Protein AF-A0A833CFH0-F1 (afdb_monomer)

Structure (mmCIF, N/CA/C/O backbone):
data_AF-A0A833CFH0-F1
#
_entry.id   AF-A0A833CFH0-F1
#
loop_
_atom_site.group_PDB
_atom_site.id
_atom_site.type_symbol
_atom_site.label_atom_id
_atom_site.label_alt_id
_atom_site.label_comp_id
_atom_site.label_asym_id
_atom_site.label_entity_id
_atom_site.label_seq_id
_atom_site.pdbx_PDB_ins_code
_atom_site.Cartn_x
_atom_site.Cartn_y
_atom_site.Cartn_z
_atom_site.occupancy
_atom_site.B_iso_or_equiv
_atom_site.auth_seq_id
_atom_site.auth_comp_id
_atom_site.auth_asym_id
_atom_site.auth_atom_id
_atom_site.pdbx_PDB_model_num
ATOM 1 N N . MET A 1 1 ? -45.704 -34.543 1.379 1.00 46.53 1 MET A N 1
ATOM 2 C CA . MET A 1 1 ? -44.243 -34.299 1.337 1.00 46.53 1 MET A CA 1
ATOM 3 C C . MET A 1 1 ? -43.981 -33.122 0.413 1.00 46.53 1 MET A C 1
ATOM 5 O O . MET A 1 1 ? -44.506 -33.169 -0.685 1.00 46.53 1 MET A O 1
ATOM 9 N N . GLN A 1 2 ? -43.238 -32.109 0.882 1.00 41.97 2 GLN A N 1
ATOM 10 C CA . GLN A 1 2 ? -42.545 -31.016 0.155 1.00 41.97 2 GLN A CA 1
ATOM 11 C C . GLN A 1 2 ? -42.680 -29.682 0.918 1.00 41.97 2 GLN A C 1
ATOM 13 O O . GLN A 1 2 ? -43.534 -28.849 0.634 1.00 41.97 2 GLN A O 1
ATOM 18 N N . ARG A 1 3 ? -41.820 -29.490 1.925 1.00 43.09 3 ARG A N 1
ATOM 19 C CA . ARG A 1 3 ? -41.552 -28.201 2.593 1.00 43.09 3 ARG A CA 1
ATOM 20 C C . ARG A 1 3 ? -40.091 -28.176 3.059 1.00 43.09 3 ARG A C 1
ATOM 22 O O . ARG A 1 3 ? -39.825 -28.217 4.250 1.00 43.09 3 ARG A O 1
ATOM 29 N N . THR A 1 4 ? -39.132 -28.166 2.134 1.00 45.81 4 THR A N 1
ATOM 30 C CA . THR A 1 4 ? -37.699 -28.052 2.496 1.00 45.81 4 THR A CA 1
ATOM 31 C C . THR A 1 4 ? -36.873 -27.138 1.584 1.00 45.81 4 THR A C 1
ATOM 33 O O . THR A 1 4 ? -35.695 -26.947 1.848 1.00 45.81 4 THR A O 1
ATOM 36 N N . GLY A 1 5 ? -37.464 -26.499 0.564 1.00 46.34 5 GLY A N 1
ATOM 37 C CA . GLY A 1 5 ? -36.718 -25.616 -0.354 1.00 46.34 5 GLY A CA 1
ATOM 38 C C . GLY A 1 5 ? -36.637 -24.135 0.052 1.00 46.34 5 GLY A C 1
ATOM 39 O O . GLY A 1 5 ? -35.674 -23.460 -0.283 1.00 46.34 5 GLY A O 1
ATOM 40 N N . TRP A 1 6 ? -37.616 -23.615 0.801 1.00 42.94 6 TRP A N 1
ATOM 41 C CA . TRP A 1 6 ? -37.781 -22.162 1.006 1.00 42.94 6 TRP A CA 1
ATOM 42 C C . TRP A 1 6 ? -37.091 -21.578 2.253 1.00 42.94 6 TRP A C 1
ATOM 44 O O . TRP A 1 6 ? -37.042 -20.357 2.399 1.00 42.94 6 TRP A O 1
ATOM 54 N N . MET A 1 7 ? -36.571 -22.418 3.156 1.00 40.78 7 MET A N 1
ATOM 55 C CA . MET A 1 7 ? -35.858 -21.951 4.360 1.00 40.78 7 MET A CA 1
ATOM 56 C C . MET A 1 7 ? -34.371 -21.669 4.099 1.00 40.78 7 MET A C 1
ATOM 58 O O . MET A 1 7 ? -33.823 -20.748 4.686 1.00 40.78 7 MET A O 1
ATOM 62 N N . ILE A 1 8 ? -33.736 -22.371 3.156 1.00 54.22 8 ILE A N 1
ATOM 63 C CA . ILE A 1 8 ? -32.283 -22.267 2.931 1.00 54.22 8 ILE A CA 1
ATOM 64 C C . ILE A 1 8 ? -31.911 -20.961 2.197 1.00 54.22 8 ILE A C 1
ATOM 66 O O . ILE A 1 8 ? -30.903 -20.328 2.502 1.00 54.22 8 ILE A O 1
ATOM 70 N N . GLU A 1 9 ? -32.748 -20.501 1.263 1.00 50.44 9 GLU A N 1
ATOM 71 C CA . GLU A 1 9 ? -32.468 -19.306 0.450 1.00 50.44 9 GLU A CA 1
ATOM 72 C C . GLU A 1 9 ? -32.643 -17.981 1.208 1.00 50.44 9 GLU A C 1
ATOM 74 O O . GLU A 1 9 ? -31.889 -17.030 0.982 1.00 50.44 9 GLU A O 1
ATOM 79 N N . LYS A 1 10 ? -33.619 -17.904 2.123 1.00 47.97 10 LYS A N 1
ATOM 80 C CA . LYS A 1 10 ? -33.824 -16.714 2.963 1.00 47.97 10 LYS A CA 1
ATOM 81 C C . LYS A 1 10 ? -32.682 -16.537 3.956 1.00 47.97 10 LYS A C 1
ATOM 83 O O . LYS A 1 10 ? -32.184 -15.422 4.082 1.00 47.97 10 LYS A O 1
ATOM 88 N N . ASP A 1 11 ? -32.205 -17.624 4.556 1.00 52.09 11 ASP A N 1
ATOM 89 C CA . ASP A 1 11 ? -31.071 -17.595 5.481 1.00 52.09 11 ASP A CA 1
ATOM 90 C C . ASP A 1 11 ? -29.754 -17.288 4.761 1.00 52.09 11 ASP A C 1
ATOM 92 O O . ASP A 1 11 ? -28.947 -16.516 5.273 1.00 52.09 11 ASP A O 1
ATOM 96 N N . ALA A 1 12 ? -29.564 -17.770 3.527 1.00 49.88 12 ALA A N 1
ATOM 97 C CA . ALA A 1 12 ? -28.421 -17.391 2.696 1.00 49.88 12 ALA A CA 1
ATOM 98 C C . ALA A 1 12 ? -28.452 -15.901 2.307 1.00 49.88 12 ALA A C 1
ATOM 100 O O . ALA A 1 12 ? -27.426 -15.232 2.394 1.00 49.88 12 ALA A O 1
ATOM 101 N N . LYS A 1 13 ? -29.615 -15.334 1.946 1.00 48.62 13 LYS A N 1
ATOM 102 C CA . LYS A 1 13 ? -29.765 -13.884 1.696 1.00 48.62 13 LYS A CA 1
ATOM 103 C C . LYS A 1 13 ? -29.581 -13.047 2.965 1.00 48.62 13 LYS A C 1
ATOM 105 O O . LYS A 1 13 ? -28.942 -12.000 2.901 1.00 48.62 13 LYS A O 1
ATOM 110 N N . GLN A 1 14 ? -30.094 -13.499 4.109 1.00 41.81 14 GLN A N 1
ATOM 111 C CA . GLN A 1 14 ? -29.962 -12.817 5.400 1.00 41.81 14 GLN A CA 1
ATOM 112 C C . GLN A 1 14 ? -28.511 -12.862 5.912 1.00 41.81 14 GLN A C 1
ATOM 114 O O . GLN A 1 14 ? -27.986 -11.841 6.355 1.00 41.81 14 GLN A O 1
ATOM 119 N N . MET A 1 15 ? -27.824 -14.002 5.760 1.00 46.69 15 MET A N 1
ATOM 120 C CA . MET A 1 15 ? -26.390 -14.140 6.033 1.00 46.69 15 MET A CA 1
ATOM 121 C C . MET A 1 15 ? -25.549 -13.294 5.073 1.00 46.69 15 MET A C 1
ATOM 123 O O . MET A 1 15 ? -24.646 -12.601 5.529 1.00 46.69 15 MET A O 1
ATOM 127 N N . ASN A 1 16 ? -25.866 -13.264 3.774 1.00 45.28 16 ASN A N 1
ATOM 128 C CA . ASN A 1 16 ? -25.124 -12.467 2.789 1.00 45.28 16 ASN A CA 1
ATOM 129 C C . ASN A 1 16 ? -25.326 -10.945 2.990 1.00 45.28 16 ASN A C 1
ATOM 131 O O . ASN A 1 16 ? -24.403 -10.164 2.773 1.00 45.28 16 ASN A O 1
ATOM 135 N N . CYS A 1 17 ? -26.486 -10.512 3.501 1.00 43.66 17 CYS A N 1
ATOM 136 C CA . CYS A 1 17 ? -26.727 -9.118 3.905 1.00 43.66 17 CYS A CA 1
ATOM 137 C C . CYS A 1 17 ? -25.961 -8.715 5.180 1.00 43.66 17 CYS A C 1
ATOM 139 O O . CYS A 1 17 ? -25.505 -7.577 5.286 1.00 43.66 17 CYS A O 1
ATOM 141 N N . LEU A 1 18 ? -25.777 -9.633 6.139 1.00 47.28 18 LEU A N 1
ATOM 142 C CA . LEU A 1 18 ? -25.012 -9.382 7.372 1.00 47.28 18 LEU A CA 1
ATOM 143 C C . LEU A 1 18 ? -23.504 -9.205 7.112 1.00 47.28 18 LEU A C 1
ATOM 145 O O . LEU A 1 18 ? -22.840 -8.458 7.832 1.00 47.28 18 LEU A O 1
ATOM 149 N N . PHE A 1 19 ? -22.961 -9.816 6.052 1.00 51.06 19 PHE A N 1
ATOM 150 C CA . PHE A 1 19 ? -21.562 -9.620 5.642 1.00 51.06 19 PHE A CA 1
ATOM 151 C C . PHE A 1 19 ? -21.290 -8.268 4.953 1.00 51.06 19 PHE A C 1
ATOM 153 O O . PHE A 1 19 ? -20.130 -7.865 4.857 1.00 51.06 19 PHE A O 1
ATOM 160 N N . LEU A 1 20 ? -22.332 -7.537 4.540 1.00 58.41 20 LEU A N 1
ATOM 161 C CA . LEU A 1 20 ? -22.232 -6.208 3.916 1.00 58.41 20 LEU A CA 1
ATOM 162 C C . LEU A 1 20 ? -22.441 -5.046 4.901 1.00 58.41 20 LEU A C 1
ATOM 164 O O . LEU A 1 20 ? -22.427 -3.884 4.496 1.00 58.41 20 LEU A O 1
ATOM 168 N N . GLN A 1 21 ? -22.642 -5.322 6.191 1.00 83.19 21 GLN A N 1
ATOM 169 C CA . GLN A 1 21 ? -22.772 -4.265 7.191 1.00 83.19 21 GLN A CA 1
ATOM 170 C C . GLN A 1 21 ? -21.407 -3.794 7.710 1.00 83.19 21 GLN A C 1
ATOM 172 O O . GLN A 1 21 ? -20.462 -4.571 7.897 1.00 83.19 21 GLN A O 1
ATOM 177 N N . GLU A 1 22 ? -21.305 -2.482 7.943 1.00 93.31 22 GLU A N 1
ATOM 178 C CA . GLU A 1 22 ? -20.123 -1.872 8.546 1.00 93.31 22 GLU A CA 1
ATOM 179 C C . GLU A 1 22 ? -20.066 -2.243 10.037 1.00 93.31 22 GLU A C 1
ATOM 181 O O . GLU A 1 22 ? -20.800 -1.713 10.871 1.00 93.31 22 GLU A O 1
ATOM 186 N N . ASN A 1 23 ? -19.175 -3.171 10.369 1.00 95.75 23 ASN A N 1
ATOM 187 C CA . ASN A 1 23 ? -18.968 -3.692 11.711 1.00 95.75 23 ASN A CA 1
ATOM 188 C C . ASN A 1 23 ? -17.834 -2.939 12.400 1.00 95.75 23 ASN A C 1
ATOM 190 O O . ASN A 1 23 ? -16.753 -2.804 11.830 1.00 95.75 23 ASN A O 1
ATOM 194 N N . TRP A 1 24 ? -18.048 -2.513 13.646 1.00 97.44 24 TRP A N 1
ATOM 195 C CA . TRP A 1 24 ? -17.084 -1.738 14.434 1.00 97.44 24 TRP A CA 1
ATOM 196 C C . TRP A 1 24 ? -16.498 -2.569 15.579 1.00 97.44 24 TRP A C 1
ATOM 198 O O . TRP A 1 24 ? -17.224 -3.240 16.309 1.00 97.44 24 TRP A O 1
ATOM 208 N N . LYS A 1 25 ? -15.176 -2.507 15.769 1.00 97.81 25 LYS A N 1
ATOM 209 C CA . LYS A 1 25 ? -14.464 -3.170 16.872 1.00 97.81 25 LYS A CA 1
ATOM 210 C C . LYS A 1 25 ? -13.612 -2.173 17.651 1.00 97.81 25 LYS A C 1
ATOM 212 O O . LYS A 1 25 ? -12.896 -1.360 17.070 1.00 97.81 25 LYS A O 1
ATOM 217 N N . LYS A 1 26 ? -13.654 -2.264 18.982 1.00 97.75 26 LYS A N 1
ATOM 218 C CA . LYS A 1 26 ? -12.823 -1.453 19.884 1.00 97.75 26 LYS A CA 1
ATOM 219 C C . LYS A 1 26 ? -11.351 -1.845 19.780 1.00 97.75 26 LYS A C 1
ATOM 221 O O . LYS A 1 26 ? -11.009 -3.025 19.851 1.00 97.75 26 LYS A O 1
ATOM 226 N N . ILE A 1 27 ? -10.476 -0.848 19.661 1.00 96.31 27 ILE A N 1
ATOM 227 C CA . ILE A 1 27 ? -9.031 -1.048 19.545 1.00 96.31 27 ILE A CA 1
ATOM 228 C C . ILE A 1 27 ? -8.438 -1.278 20.944 1.00 96.31 27 ILE A C 1
ATOM 230 O O . ILE A 1 27 ? -8.101 -0.328 21.659 1.00 96.31 27 ILE A O 1
ATOM 234 N N . LYS A 1 28 ? -8.286 -2.550 21.337 1.00 94.00 28 LYS A N 1
ATOM 235 C CA . LYS A 1 28 ? -7.863 -2.970 22.689 1.00 94.00 28 LYS A CA 1
ATOM 236 C C . LYS A 1 28 ? -6.525 -2.362 23.115 1.00 94.00 28 LYS A C 1
ATOM 238 O O . LYS A 1 28 ? -6.398 -1.856 24.226 1.00 94.00 28 LYS A O 1
ATOM 243 N N . GLN A 1 29 ? -5.549 -2.322 22.205 1.00 92.38 29 GLN A N 1
ATOM 244 C CA . GLN A 1 29 ? -4.217 -1.749 22.462 1.00 92.38 29 GLN A CA 1
ATOM 245 C C . GLN A 1 29 ? -4.222 -0.229 22.734 1.00 92.38 29 GLN A C 1
ATOM 247 O O . GLN A 1 29 ? -3.199 0.337 23.115 1.00 92.38 29 GLN A O 1
ATOM 252 N N . LEU A 1 30 ? -5.364 0.442 22.542 1.00 93.44 30 LEU A N 1
ATOM 253 C CA . LEU A 1 30 ? -5.583 1.860 22.836 1.00 93.44 30 LEU A CA 1
ATOM 254 C C . LEU A 1 30 ? -6.639 2.061 23.936 1.00 93.44 30 LEU A C 1
ATOM 256 O O . LEU A 1 30 ? -7.303 3.098 23.971 1.00 93.44 30 LEU A O 1
ATOM 260 N N . GLU A 1 31 ? -6.797 1.072 24.824 1.00 90.75 31 GLU A N 1
ATOM 261 C CA . GLU A 1 31 ? -7.747 1.091 25.949 1.00 90.75 31 GLU A CA 1
ATOM 262 C C . GLU A 1 31 ? -9.185 1.349 25.491 1.00 90.75 31 GLU A C 1
ATOM 264 O O . GLU A 1 31 ? -9.943 2.061 26.144 1.00 90.75 31 GLU A O 1
ATOM 269 N N . ASN A 1 32 ? -9.552 0.812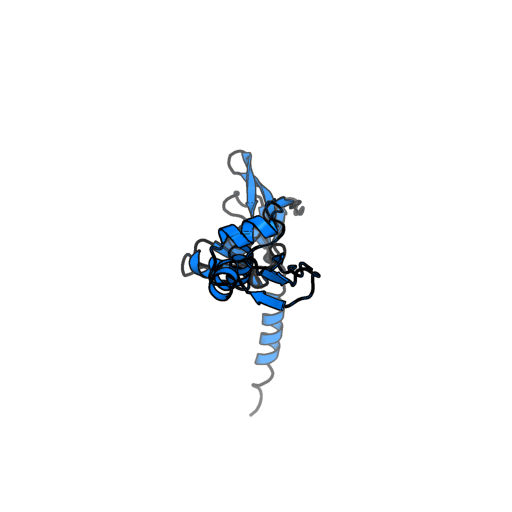 24.323 1.00 93.56 32 ASN A N 1
ATOM 270 C CA . ASN A 1 32 ? -10.892 0.945 23.755 1.00 93.56 32 ASN A CA 1
ATOM 271 C C . ASN A 1 32 ? -11.350 2.398 23.512 1.00 93.56 32 ASN A C 1
ATOM 273 O O . ASN A 1 32 ? -12.538 2.634 23.312 1.00 93.56 32 ASN A O 1
ATOM 277 N N . ARG A 1 33 ? -10.429 3.374 23.488 1.00 94.94 33 ARG A N 1
ATOM 278 C CA . ARG A 1 33 ? -10.737 4.791 23.204 1.00 94.94 33 ARG A CA 1
ATOM 279 C C . ARG A 1 33 ? -11.153 5.052 21.762 1.00 94.94 33 ARG A C 1
ATOM 281 O O . ARG A 1 33 ? -11.745 6.089 21.466 1.00 94.94 33 ARG A O 1
ATOM 288 N N . TYR A 1 34 ? -10.820 4.125 20.876 1.00 97.81 34 TYR A N 1
ATOM 289 C CA . TYR A 1 34 ? -11.093 4.206 19.453 1.00 97.81 34 TYR A CA 1
ATOM 290 C C . TYR A 1 34 ? -11.721 2.908 18.969 1.00 97.81 34 TYR A C 1
ATOM 292 O O . TYR A 1 34 ? -11.448 1.834 19.513 1.00 97.81 34 TYR A O 1
ATOM 300 N N . GLU A 1 35 ? -12.513 3.018 17.915 1.00 98.25 35 GLU A N 1
ATOM 301 C CA . GLU A 1 35 ? -13.092 1.893 17.193 1.00 98.25 35 GLU A CA 1
ATOM 302 C C . GLU A 1 35 ? -12.625 1.923 15.746 1.00 98.25 35 GLU A C 1
ATOM 304 O O . GLU A 1 35 ? -12.426 2.998 15.177 1.00 98.25 35 GLU A O 1
ATOM 309 N N . ILE A 1 36 ? -12.459 0.741 15.164 1.00 98.31 36 ILE A N 1
ATOM 310 C CA . ILE A 1 36 ? -12.150 0.550 13.753 1.00 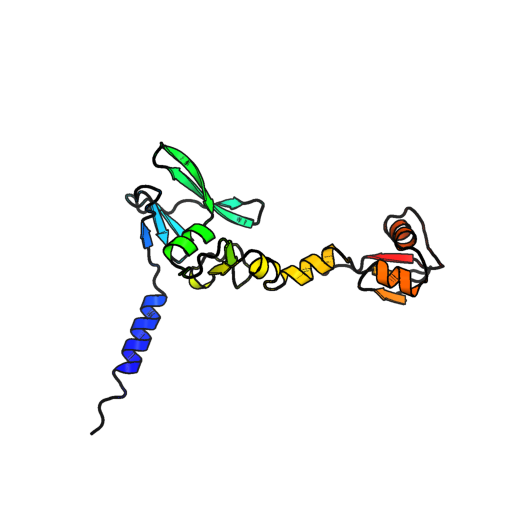98.31 36 ILE A CA 1
ATOM 311 C C . ILE A 1 36 ? -13.254 -0.256 13.085 1.00 98.31 36 ILE A C 1
ATOM 313 O O . ILE A 1 36 ? -13.739 -1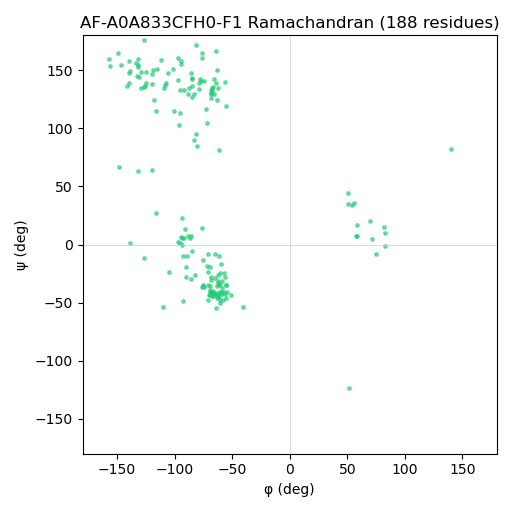.227 13.670 1.00 98.31 36 ILE A O 1
ATOM 317 N N . SER A 1 37 ? -13.637 0.140 11.875 1.00 98.06 37 SER A N 1
ATOM 318 C CA . SER A 1 37 ? -14.587 -0.608 11.065 1.00 98.06 37 SER A CA 1
ATOM 319 C C . SER A 1 37 ? -13.913 -1.564 10.086 1.00 98.06 37 SER A C 1
ATOM 321 O O . SER A 1 37 ? -12.769 -1.354 9.672 1.00 98.06 37 SER A O 1
ATOM 323 N N . ASN A 1 38 ? -14.644 -2.591 9.650 1.00 97.06 38 ASN A N 1
ATOM 324 C CA . ASN A 1 38 ? -14.239 -3.453 8.53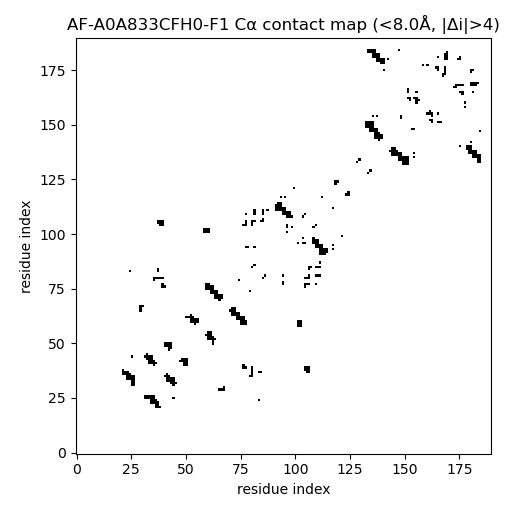4 1.00 97.06 38 ASN A CA 1
ATOM 325 C C . ASN A 1 38 ? -14.092 -2.687 7.206 1.00 97.06 38 ASN A C 1
ATOM 327 O O . ASN A 1 38 ? -13.572 -3.256 6.250 1.00 97.06 38 ASN A O 1
ATOM 331 N N . TYR A 1 39 ? -14.526 -1.423 7.130 1.00 97.06 39 TYR A N 1
ATOM 332 C CA . TYR A 1 39 ? -14.371 -0.559 5.954 1.00 97.06 39 TYR A CA 1
ATOM 333 C C . TYR A 1 39 ? -13.134 0.351 6.039 1.00 97.06 39 TYR A C 1
ATOM 335 O O . TYR A 1 39 ? -12.887 1.161 5.147 1.00 97.06 39 TYR A O 1
ATOM 343 N N . GLY A 1 40 ? -12.350 0.252 7.117 1.00 96.75 40 GLY A N 1
ATOM 344 C CA . GLY A 1 40 ? -11.148 1.063 7.308 1.00 96.75 40 GLY A CA 1
ATOM 345 C C . GLY A 1 40 ? -11.403 2.463 7.859 1.00 96.75 40 GLY A C 1
ATOM 346 O O . GLY A 1 40 ? -10.500 3.299 7.833 1.00 96.75 40 GLY A O 1
ATOM 347 N N . LYS A 1 41 ? -12.594 2.730 8.406 1.00 97.75 41 LYS A N 1
ATOM 348 C CA . LYS A 1 41 ? -12.858 3.965 9.150 1.00 97.75 41 LYS A CA 1
ATOM 349 C C . LYS A 1 41 ? -12.449 3.797 10.605 1.00 97.75 41 LYS A C 1
ATOM 351 O O . LYS A 1 41 ? -12.559 2.716 11.180 1.00 97.75 41 LYS A O 1
ATOM 356 N N . ILE A 1 42 ? -11.999 4.886 11.218 1.00 97.94 42 ILE A N 1
ATOM 357 C CA . ILE A 1 42 ? -11.667 4.923 12.643 1.00 97.94 42 ILE A CA 1
ATOM 358 C C . ILE A 1 42 ? -12.428 6.073 13.280 1.00 97.94 42 ILE A C 1
ATOM 360 O O . ILE A 1 42 ? -12.459 7.173 12.730 1.00 97.94 42 ILE A O 1
ATOM 364 N N . ARG A 1 43 ? -13.018 5.829 14.450 1.00 97.75 43 ARG A N 1
ATOM 365 C CA . ARG A 1 43 ? -13.734 6.843 15.232 1.00 97.75 43 ARG A CA 1
ATOM 366 C C . ARG A 1 43 ? -13.320 6.838 16.693 1.00 97.75 43 ARG A C 1
ATOM 368 O O . ARG A 1 43 ? -12.779 5.857 17.202 1.00 97.75 43 ARG A O 1
ATOM 375 N N . ASN A 1 44 ? -13.581 7.943 17.376 1.00 97.19 44 ASN A N 1
ATOM 376 C CA . ASN A 1 44 ? -13.548 7.980 18.833 1.00 97.19 44 ASN A CA 1
ATOM 377 C C . ASN A 1 44 ? -14.697 7.119 19.386 1.00 97.19 44 ASN A C 1
ATOM 379 O O . ASN A 1 44 ? -15.831 7.262 18.945 1.00 97.19 44 ASN A O 1
ATOM 383 N N . ALA A 1 45 ? -14.422 6.246 20.354 1.00 96.38 45 ALA A N 1
ATOM 384 C CA . ALA A 1 45 ? -15.430 5.324 20.886 1.00 96.38 45 ALA A CA 1
ATOM 385 C C . ALA A 1 45 ? -16.513 6.016 21.737 1.00 96.38 45 ALA A C 1
ATOM 387 O O . ALA A 1 45 ? -17.605 5.482 21.882 1.00 96.38 45 ALA A O 1
ATOM 388 N N . LYS A 1 46 ? -16.216 7.191 22.312 1.00 95.56 46 LYS A N 1
ATOM 389 C CA . LYS A 1 46 ? -17.149 7.968 23.144 1.00 95.56 46 LYS A CA 1
ATOM 390 C C . LYS A 1 46 ? -17.929 8.990 22.323 1.00 95.56 46 LYS A C 1
ATOM 392 O O . LYS A 1 46 ? -19.137 9.089 22.469 1.00 95.56 46 LYS A O 1
ATOM 397 N N . THR A 1 47 ? -17.238 9.770 21.490 1.00 96.94 47 THR A N 1
ATOM 398 C CA . THR A 1 47 ? -17.875 10.848 20.713 1.00 96.94 47 THR A CA 1
ATOM 399 C C . THR A 1 47 ? -18.396 10.384 19.357 1.00 96.94 47 THR A C 1
ATOM 401 O O . THR A 1 47 ? -19.056 11.156 18.674 1.00 96.94 47 THR A O 1
ATOM 404 N N . LEU A 1 48 ? -18.057 9.158 18.936 1.00 96.56 48 LEU A N 1
ATOM 405 C CA . LEU A 1 48 ? -18.375 8.571 17.626 1.00 96.56 48 LEU A CA 1
ATOM 406 C C . LEU A 1 48 ? -17.857 9.368 16.416 1.00 96.56 48 LEU A C 1
ATOM 408 O O . LEU A 1 48 ? -18.108 8.995 15.272 1.00 96.56 48 LEU A O 1
ATOM 412 N N . GLN A 1 49 ? -17.062 10.413 16.650 1.00 97.50 49 GLN A N 1
ATOM 413 C CA . GLN A 1 49 ? -16.483 11.243 15.605 1.00 97.50 49 GLN A CA 1
ATOM 414 C C . GLN A 1 49 ? -15.442 10.458 14.803 1.00 97.50 49 GLN A C 1
ATOM 416 O O . GLN A 1 49 ? -14.482 9.924 15.371 1.00 97.50 49 GLN A O 1
ATOM 421 N N . ILE A 1 50 ? -15.614 10.435 13.480 1.00 97.69 50 ILE A N 1
ATOM 422 C CA . ILE A 1 50 ? -14.668 9.838 12.533 1.00 97.69 50 ILE A CA 1
ATOM 423 C C . ILE A 1 50 ? -13.382 10.668 12.512 1.00 97.69 50 ILE A C 1
ATOM 425 O O . ILE A 1 50 ? -13.409 11.893 12.389 1.00 97.69 50 ILE A O 1
ATOM 429 N N . LEU A 1 51 ? -12.241 9.996 12.642 1.00 97.12 51 LEU A N 1
ATOM 430 C CA . LEU A 1 51 ? -10.929 10.632 12.623 1.00 97.12 51 LEU A CA 1
ATOM 431 C C . LEU A 1 51 ? -10.429 10.823 11.193 1.00 97.12 51 LEU A C 1
ATOM 433 O O . LEU A 1 51 ? -10.588 9.957 10.334 1.00 97.12 51 LEU A O 1
ATOM 437 N N . LYS A 1 52 ? -9.743 11.946 10.966 1.00 95.38 52 LYS A N 1
ATOM 438 C CA . LYS A 1 52 ? -9.085 12.235 9.692 1.00 95.38 52 LYS A CA 1
ATOM 439 C C . LYS A 1 52 ? -7.900 11.293 9.472 1.00 95.38 52 LYS A C 1
ATOM 441 O O . LYS A 1 52 ? -7.018 11.176 10.326 1.00 95.38 52 LYS A O 1
ATOM 446 N N . THR A 1 53 ? -7.861 10.674 8.298 1.00 96.56 53 THR A N 1
ATOM 447 C CA . THR A 1 53 ? -6.730 9.875 7.819 1.00 96.56 53 THR A CA 1
ATOM 448 C C . THR A 1 53 ? -5.829 10.694 6.900 1.00 96.56 53 THR A C 1
ATOM 450 O O . THR A 1 53 ? -6.233 11.717 6.347 1.00 96.56 53 THR A O 1
ATOM 453 N N . GLN A 1 54 ? -4.593 10.240 6.725 1.00 97.00 54 GLN A N 1
ATOM 454 C CA . GLN A 1 54 ? -3.599 10.847 5.842 1.00 97.00 54 GLN A CA 1
ATOM 455 C C . GLN A 1 54 ? -2.946 9.765 4.981 1.00 97.00 54 GLN A C 1
ATOM 457 O O . GLN A 1 54 ? -2.740 8.647 5.453 1.00 97.00 54 GLN A O 1
ATOM 462 N N . ILE A 1 55 ? -2.607 10.092 3.736 1.00 96.88 55 ILE A N 1
ATOM 463 C CA . ILE A 1 55 ? -1.843 9.203 2.854 1.00 96.88 55 ILE A CA 1
ATOM 464 C C . ILE A 1 55 ? -0.355 9.380 3.176 1.00 96.88 55 ILE A C 1
ATOM 466 O O . ILE A 1 55 ? 0.135 10.504 3.272 1.00 96.88 55 ILE A O 1
ATOM 470 N N . SER A 1 56 ? 0.366 8.282 3.397 1.00 95.44 56 SER A N 1
ATOM 471 C CA . SER A 1 56 ? 1.818 8.312 3.593 1.00 95.44 56 SER A CA 1
ATOM 472 C C . SER A 1 56 ? 2.567 8.503 2.278 1.00 95.44 56 SER A C 1
ATOM 474 O O . SER A 1 56 ? 2.038 8.204 1.215 1.00 95.44 56 SER A O 1
ATOM 476 N N . ASN A 1 57 ? 3.852 8.858 2.345 1.00 94.19 57 ASN A N 1
ATOM 477 C CA . ASN A 1 57 ? 4.718 8.939 1.156 1.00 94.19 57 ASN A CA 1
ATOM 478 C C . ASN A 1 57 ? 4.790 7.613 0.371 1.00 94.19 57 ASN A C 1
ATOM 480 O O . ASN A 1 57 ? 5.048 7.605 -0.824 1.00 94.19 57 ASN A O 1
ATOM 484 N N . SER A 1 58 ? 4.537 6.484 1.039 1.00 90.19 58 SER A N 1
ATOM 485 C CA . SER A 1 58 ? 4.424 5.156 0.424 1.00 90.19 58 SER A CA 1
ATOM 486 C C . SER A 1 58 ? 3.017 4.803 -0.095 1.00 90.19 58 SER A C 1
ATOM 488 O O . SER A 1 58 ? 2.789 3.672 -0.515 1.00 90.19 58 SER A O 1
ATOM 490 N N . GLY A 1 59 ? 2.061 5.733 -0.066 1.00 94.56 59 GLY A N 1
ATOM 491 C CA . GLY A 1 59 ? 0.710 5.566 -0.613 1.00 94.56 59 GLY A CA 1
ATOM 492 C C . GLY A 1 59 ? -0.299 4.853 0.295 1.00 94.56 59 GLY A C 1
ATOM 493 O O . GLY A 1 59 ? -1.384 4.524 -0.164 1.00 94.56 59 GLY A O 1
ATOM 494 N N . TYR A 1 60 ? 0.017 4.599 1.570 1.00 96.00 60 TYR A N 1
ATOM 495 C CA . TYR A 1 60 ? -0.904 3.927 2.498 1.00 96.00 60 TYR A CA 1
ATOM 496 C C . TYR A 1 60 ? -1.666 4.926 3.367 1.00 96.00 60 TYR A C 1
ATOM 498 O O . TYR A 1 60 ? -1.076 5.876 3.884 1.00 96.00 60 TYR A O 1
ATOM 506 N N . LEU A 1 61 ? -2.948 4.656 3.633 1.00 97.44 61 LEU A N 1
ATOM 507 C CA . LEU A 1 61 ? -3.703 5.414 4.632 1.00 97.44 61 LEU A CA 1
ATOM 508 C C . LEU A 1 61 ? -3.179 5.153 6.051 1.00 97.44 61 LEU A C 1
ATOM 510 O O . LEU A 1 61 ? -2.944 4.010 6.465 1.00 97.44 61 LEU A O 1
ATOM 514 N N . ARG A 1 62 ? -3.022 6.238 6.810 1.00 97.69 62 ARG A N 1
ATOM 515 C CA . ARG A 1 62 ? -2.590 6.259 8.208 1.00 97.69 62 ARG A CA 1
ATOM 516 C C . ARG A 1 62 ? -3.473 7.169 9.053 1.00 97.69 62 ARG A C 1
ATOM 518 O O . ARG A 1 62 ? -4.079 8.111 8.547 1.00 97.69 62 ARG A O 1
ATOM 525 N N . VAL A 1 63 ? -3.501 6.902 10.353 1.00 97.31 63 VAL A N 1
ATOM 526 C CA . VAL A 1 63 ? -4.151 7.748 11.358 1.00 97.31 63 VAL A CA 1
ATOM 527 C C . VAL A 1 63 ? -3.208 8.009 12.528 1.00 97.31 63 VAL A C 1
ATOM 529 O O . VAL A 1 63 ? -2.453 7.130 12.951 1.00 97.31 63 VAL A O 1
ATOM 532 N N . CYS A 1 64 ? -3.284 9.213 13.087 1.00 96.62 64 CYS A N 1
ATOM 533 C CA . CYS A 1 64 ? -2.563 9.578 14.297 1.00 96.62 64 CYS A CA 1
ATOM 534 C C . CYS A 1 64 ? -3.471 9.390 15.519 1.00 96.62 64 CYS A C 1
ATOM 536 O O . CYS A 1 64 ? -4.455 10.110 15.677 1.00 96.62 64 CYS A O 1
ATOM 538 N N . LEU A 1 65 ? -3.147 8.433 16.390 1.00 95.94 65 LEU A N 1
ATOM 539 C CA . LEU A 1 65 ? -3.943 8.098 17.575 1.00 95.94 65 LEU A CA 1
ATOM 540 C C . LEU A 1 65 ? -3.145 8.312 18.858 1.00 95.94 65 LEU A C 1
ATOM 542 O O . LEU A 1 65 ? -1.920 8.159 18.894 1.00 95.94 65 LEU A O 1
ATOM 546 N N . ARG A 1 66 ? -3.846 8.654 19.943 1.00 94.81 66 ARG A N 1
ATOM 547 C CA . ARG A 1 66 ? -3.236 8.807 21.264 1.00 94.81 66 ARG A CA 1
ATOM 548 C C . ARG A 1 66 ? -3.150 7.451 21.963 1.00 94.81 66 ARG A C 1
ATOM 550 O O . ARG A 1 66 ? -4.139 6.743 22.096 1.00 94.81 66 ARG A O 1
ATOM 557 N N . THR A 1 67 ? -1.957 7.102 22.420 1.00 90.56 67 THR A N 1
ATOM 558 C CA . THR A 1 67 ? -1.678 5.861 23.156 1.00 90.56 67 THR A CA 1
ATOM 559 C C . THR A 1 67 ? -2.045 5.960 24.637 1.00 90.56 67 THR A C 1
ATOM 561 O O . THR A 1 67 ? -2.286 7.055 25.155 1.00 90.56 67 THR A O 1
ATOM 564 N N . ARG A 1 68 ? -1.987 4.813 25.340 1.00 83.44 68 ARG A N 1
ATOM 565 C CA . ARG A 1 68 ? -2.079 4.695 26.810 1.00 83.44 68 ARG A CA 1
ATOM 566 C C . ARG A 1 68 ? -1.318 5.795 27.543 1.00 83.44 68 ARG A C 1
ATOM 568 O O . ARG A 1 68 ? -1.908 6.556 28.295 1.00 83.44 68 ARG A O 1
ATOM 575 N N . LYS A 1 69 ? -0.036 5.957 27.213 1.00 86.50 69 LYS A N 1
ATOM 576 C CA . LYS A 1 69 ? 0.885 6.920 27.840 1.00 86.50 69 LYS A CA 1
ATOM 577 C C . LYS A 1 69 ? 0.672 8.379 27.397 1.00 86.50 69 LYS A C 1
ATOM 579 O O . LYS A 1 69 ? 1.577 9.193 27.520 1.00 86.50 69 LYS A O 1
ATOM 584 N N . GLY A 1 70 ? -0.451 8.702 26.753 1.00 88.25 70 GLY A N 1
ATOM 585 C CA . GLY A 1 70 ? -0.759 10.047 26.261 1.00 88.25 70 GLY A CA 1
ATOM 586 C C . GLY A 1 70 ? 0.006 10.483 25.003 1.00 88.25 70 GLY A C 1
ATOM 587 O O . GLY A 1 70 ? -0.349 11.505 24.414 1.00 88.25 70 GLY A O 1
ATOM 588 N N . LYS A 1 71 ? 1.001 9.709 24.540 1.00 92.56 71 LYS A N 1
ATOM 589 C CA . LYS A 1 71 ? 1.794 10.000 23.332 1.00 92.56 71 LYS A CA 1
ATOM 590 C C . LYS A 1 71 ? 0.997 9.717 22.059 1.00 92.56 71 LYS A C 1
ATOM 592 O O . LYS A 1 71 ? 0.301 8.703 21.992 1.00 92.56 71 LYS A O 1
ATOM 597 N N . LYS A 1 72 ? 1.131 10.569 21.043 1.00 93.56 72 LYS A N 1
ATOM 598 C CA . LYS A 1 72 ? 0.571 10.339 19.703 1.00 93.56 72 LYS A CA 1
ATOM 599 C C . LYS A 1 72 ? 1.451 9.361 18.917 1.00 93.56 72 LYS A C 1
ATOM 601 O O . LYS A 1 72 ? 2.675 9.439 18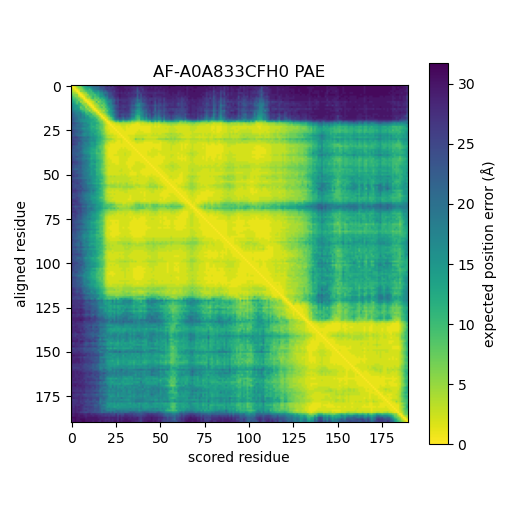.999 1.00 93.56 72 LYS A O 1
ATOM 606 N N . ARG A 1 73 ? 0.842 8.439 18.171 1.00 94.62 73 ARG A N 1
ATOM 607 C CA . ARG A 1 73 ? 1.525 7.506 17.263 1.00 94.62 73 ARG A CA 1
ATOM 608 C C . ARG A 1 73 ? 0.741 7.351 15.967 1.00 94.62 73 ARG A C 1
ATOM 610 O O . ARG A 1 73 ? -0.482 7.450 15.968 1.00 94.62 73 ARG A O 1
ATOM 617 N N . GLN A 1 74 ? 1.466 7.092 14.886 1.00 95.38 74 GLN A N 1
ATOM 618 C CA . GLN A 1 74 ? 0.893 6.807 13.576 1.00 95.38 74 GLN A CA 1
ATOM 619 C C . GLN A 1 74 ? 0.602 5.310 13.445 1.00 95.38 74 GLN A C 1
ATOM 621 O O . GLN A 1 74 ? 1.449 4.484 13.781 1.00 95.38 74 GLN A O 1
ATOM 626 N N . PHE A 1 75 ? -0.575 4.969 12.932 1.00 96.38 75 PHE A N 1
ATOM 627 C CA . PHE A 1 75 ? -1.000 3.599 12.658 1.00 96.38 75 PHE A CA 1
ATOM 628 C C . PHE A 1 75 ? -1.426 3.476 11.197 1.00 96.38 75 PHE A C 1
ATOM 630 O O . PHE A 1 75 ? -2.096 4.370 10.684 1.00 96.38 75 PHE A O 1
ATOM 637 N N . SER A 1 76 ? -1.058 2.383 10.526 1.00 97.19 76 SER A N 1
ATOM 638 C CA . SER A 1 76 ? -1.577 2.083 9.191 1.00 97.19 76 SER A CA 1
ATOM 639 C C . SER A 1 76 ? -2.986 1.503 9.264 1.00 97.19 76 SER A C 1
ATOM 641 O O . SER A 1 76 ? -3.251 0.599 10.059 1.00 97.19 76 SER A O 1
ATOM 643 N N . ILE A 1 77 ? -3.881 2.010 8.413 1.00 98.06 77 ILE A N 1
ATOM 644 C CA . ILE A 1 77 ? -5.287 1.591 8.394 1.00 98.06 77 ILE A CA 1
ATOM 645 C C . ILE A 1 77 ? -5.407 0.114 8.016 1.00 98.06 77 ILE A C 1
ATOM 647 O O . ILE A 1 77 ? -5.934 -0.648 8.817 1.00 98.06 77 ILE A O 1
ATOM 651 N N . HIS A 1 78 ? -4.846 -0.316 6.881 1.00 98.06 78 HIS A N 1
ATOM 652 C CA . HIS A 1 78 ? -4.893 -1.721 6.445 1.00 98.06 78 HIS A CA 1
ATOM 653 C C . HIS A 1 78 ? -4.440 -2.710 7.528 1.00 98.06 78 HIS A C 1
ATOM 655 O O . HIS A 1 78 ? -5.112 -3.710 7.756 1.00 98.06 78 HIS A O 1
ATOM 661 N N . ARG A 1 79 ? -3.343 -2.433 8.257 1.00 97.62 79 ARG A N 1
ATOM 662 C CA . ARG A 1 79 ? -2.894 -3.342 9.328 1.00 97.62 79 ARG A CA 1
ATOM 663 C C . ARG A 1 79 ? -3.868 -3.374 10.491 1.00 97.62 79 ARG A C 1
ATOM 665 O O . ARG A 1 79 ? -4.122 -4.452 11.015 1.00 97.62 79 ARG A O 1
ATOM 672 N N . LEU A 1 80 ? -4.408 -2.224 10.897 1.00 97.56 80 LEU A N 1
ATOM 673 C CA . LEU A 1 80 ? -5.430 -2.207 11.937 1.00 97.56 80 LEU A CA 1
ATOM 674 C C . LEU A 1 80 ? -6.689 -2.953 11.473 1.00 97.56 80 LEU A C 1
ATOM 676 O O . LEU A 1 80 ? -7.216 -3.745 12.238 1.00 97.56 80 LEU A O 1
ATOM 680 N N . VAL A 1 81 ? -7.162 -2.771 10.238 1.00 98.25 81 VAL A N 1
ATOM 681 C CA . VAL A 1 81 ? -8.332 -3.516 9.737 1.00 98.25 81 VAL A CA 1
ATOM 682 C C . VAL A 1 81 ? -8.048 -5.017 9.759 1.00 98.25 81 VAL A C 1
ATOM 684 O O . VAL A 1 81 ? -8.809 -5.779 10.355 1.00 98.25 81 VAL A O 1
ATOM 687 N N . ALA A 1 82 ? -6.918 -5.441 9.192 1.00 97.81 82 ALA A N 1
ATOM 688 C CA . ALA A 1 82 ? -6.544 -6.848 9.128 1.00 97.81 82 ALA A CA 1
ATOM 689 C C . ALA A 1 82 ? -6.427 -7.489 10.519 1.00 97.81 82 ALA A C 1
ATOM 691 O O . ALA A 1 82 ? -6.927 -8.588 10.725 1.00 97.81 82 ALA A O 1
ATOM 692 N N . GLN A 1 83 ? -5.859 -6.783 11.503 1.00 97.62 83 GLN A N 1
ATOM 693 C CA . GLN A 1 83 ? -5.747 -7.266 12.887 1.00 97.62 83 GLN A CA 1
ATOM 694 C C . GLN A 1 83 ? -7.095 -7.583 13.542 1.00 97.62 83 GLN A C 1
ATOM 696 O O . GLN A 1 83 ? -7.156 -8.447 14.414 1.00 97.62 83 GLN A O 1
ATOM 701 N N . TYR A 1 84 ? -8.161 -6.873 13.169 1.00 97.44 84 TYR A N 1
ATOM 702 C CA . TYR A 1 84 ? -9.464 -6.997 13.823 1.00 97.44 84 TYR A CA 1
ATOM 703 C C . TYR A 1 84 ? -10.484 -7.780 12.992 1.00 97.44 84 TYR A C 1
ATOM 705 O O . TYR A 1 84 ? -11.425 -8.326 13.571 1.00 97.44 84 TYR A O 1
ATOM 713 N N . PHE A 1 85 ? -10.327 -7.852 11.669 1.00 97.38 85 PHE A N 1
ATOM 714 C CA . PHE A 1 85 ? -11.342 -8.406 10.767 1.00 97.38 85 PHE A CA 1
ATOM 715 C C . PHE A 1 85 ? -10.841 -9.513 9.837 1.00 97.38 85 PHE A C 1
ATOM 717 O O . PHE A 1 85 ? -11.675 -10.183 9.237 1.00 97.38 85 PHE A O 1
ATOM 724 N N . VAL A 1 86 ? -9.528 -9.743 9.733 1.00 97.00 86 VAL A N 1
ATOM 725 C CA . VAL A 1 86 ? -8.962 -10.755 8.830 1.00 97.00 86 VAL A CA 1
ATOM 726 C C . VAL A 1 86 ? -8.251 -11.836 9.651 1.00 97.00 86 VAL A C 1
ATOM 728 O O . VAL A 1 86 ? -7.250 -11.534 10.309 1.00 97.00 86 VAL A O 1
ATOM 731 N N . PRO A 1 87 ? -8.738 -13.092 9.639 1.00 96.62 87 PRO A N 1
ATOM 732 C CA . PRO A 1 87 ? -8.077 -14.201 10.319 1.00 96.62 87 PRO A CA 1
ATOM 733 C C . PRO A 1 87 ? -6.624 -14.375 9.862 1.00 96.62 87 PRO A C 1
ATOM 735 O O . PRO A 1 87 ? -6.322 -14.280 8.674 1.00 96.62 87 PRO A O 1
ATOM 738 N N . ASN A 1 88 ? -5.730 -14.666 10.807 1.00 97.06 88 ASN A N 1
ATOM 739 C CA . ASN A 1 88 ? -4.320 -14.947 10.531 1.00 97.06 88 ASN A CA 1
ATOM 740 C C . ASN A 1 88 ? -3.850 -16.219 11.258 1.00 97.06 88 ASN A C 1
ATOM 742 O O . ASN A 1 88 ? -2.999 -16.134 12.145 1.00 97.06 88 ASN A O 1
ATOM 746 N N . PRO A 1 89 ? -4.414 -17.397 10.929 1.00 95.69 89 PRO A N 1
ATOM 747 C CA . PRO A 1 89 ? -4.066 -18.650 11.606 1.00 95.69 89 PRO A CA 1
ATOM 748 C C . PRO A 1 89 ? -2.589 -19.030 11.424 1.00 95.69 89 PRO A C 1
ATOM 750 O O . PRO A 1 89 ? -2.011 -19.689 12.276 1.00 95.69 89 PRO A O 1
ATOM 753 N N . MET A 1 90 ? -1.965 -18.571 10.336 1.00 94.75 90 MET A N 1
ATOM 754 C CA . MET A 1 90 ? -0.568 -18.862 10.002 1.00 94.75 90 MET A CA 1
ATOM 755 C C . MET A 1 90 ? 0.421 -17.820 10.546 1.00 94.75 90 MET A C 1
ATOM 757 O O . MET A 1 90 ? 1.600 -17.873 10.208 1.00 94.75 90 MET A O 1
ATOM 761 N N . HIS A 1 91 ? -0.044 -16.844 11.337 1.00 95.25 91 HIS A N 1
ATOM 762 C CA . HIS A 1 91 ? 0.779 -15.777 11.923 1.00 95.25 91 HIS A CA 1
ATOM 763 C C . HIS A 1 91 ? 1.682 -15.042 10.915 1.00 95.25 91 HIS A C 1
ATOM 765 O O . HIS A 1 91 ? 2.792 -14.610 11.233 1.00 95.25 91 HIS A O 1
ATOM 771 N N . LYS A 1 92 ? 1.194 -14.868 9.685 1.00 97.06 92 LYS A N 1
ATOM 772 C CA . LYS A 1 92 ? 1.918 -14.179 8.617 1.00 97.06 92 LYS A CA 1
ATOM 773 C C . LYS A 1 92 ? 2.132 -12.697 8.985 1.00 97.06 92 LYS A C 1
ATOM 775 O O . LYS A 1 92 ? 1.225 -12.082 9.551 1.00 97.06 92 LYS A O 1
ATOM 780 N N . PRO A 1 93 ? 3.310 -12.108 8.717 1.00 95.94 93 PRO A N 1
ATOM 781 C CA . PRO A 1 93 ? 3.683 -10.808 9.285 1.00 95.94 93 PRO A CA 1
ATOM 782 C C . PRO A 1 93 ? 3.110 -9.589 8.541 1.00 95.94 93 PRO A C 1
ATOM 784 O O . PRO A 1 93 ? 2.939 -8.520 9.150 1.00 95.94 93 PRO A O 1
ATOM 787 N N . GLU A 1 94 ? 2.824 -9.724 7.245 1.00 96.38 94 GLU A N 1
ATOM 788 C CA . GLU A 1 94 ? 2.464 -8.618 6.354 1.00 96.38 94 GLU A CA 1
ATOM 789 C C . GLU A 1 94 ? 1.012 -8.690 5.900 1.00 96.38 94 GLU A C 1
ATOM 791 O O . GLU A 1 94 ? 0.382 -9.741 5.947 1.00 96.38 94 GLU A O 1
ATOM 796 N N . VAL A 1 95 ? 0.478 -7.545 5.479 1.00 97.00 95 VAL A N 1
ATOM 797 C CA . VAL A 1 95 ? -0.888 -7.422 4.971 1.00 97.00 95 VAL A CA 1
ATOM 798 C C . VAL A 1 95 ? -0.806 -6.953 3.527 1.00 97.00 95 VAL A C 1
ATOM 800 O O . VAL A 1 95 ? -0.200 -5.913 3.267 1.00 97.00 95 VAL A O 1
ATOM 803 N N . ASN A 1 96 ? -1.420 -7.712 2.629 1.00 96.00 96 ASN A N 1
ATOM 804 C CA . ASN A 1 96 ? -1.525 -7.419 1.207 1.00 96.00 96 ASN A CA 1
ATOM 805 C C . ASN A 1 96 ? -2.909 -6.855 0.859 1.00 96.00 96 ASN A C 1
ATOM 807 O O . ASN A 1 96 ? -3.904 -7.192 1.508 1.00 96.00 96 ASN A O 1
ATOM 811 N N . HIS A 1 97 ? -2.955 -6.024 -0.182 1.00 95.75 97 HIS A N 1
ATOM 812 C CA . HIS A 1 97 ? -4.173 -5.544 -0.833 1.00 95.75 97 HIS A CA 1
ATOM 813 C C . HIS A 1 97 ? -4.391 -6.364 -2.106 1.00 95.75 97 HIS A C 1
ATOM 815 O O . HIS A 1 97 ? -3.584 -6.273 -3.030 1.00 95.75 97 HIS A O 1
ATOM 821 N N . LYS A 1 98 ? -5.469 -7.152 -2.165 1.00 93.75 98 LYS A N 1
ATOM 822 C CA . LYS A 1 98 ? -5.721 -8.098 -3.269 1.00 93.75 98 LYS A CA 1
ATOM 823 C C . LYS A 1 98 ? -5.872 -7.407 -4.626 1.00 93.75 98 LYS A C 1
ATOM 825 O O . LYS A 1 98 ? -5.466 -7.951 -5.645 1.00 93.75 98 LYS A O 1
ATOM 830 N N . ASP A 1 99 ? -6.430 -6.202 -4.632 1.00 93.06 99 ASP A N 1
ATOM 831 C CA . ASP A 1 99 ? -6.614 -5.363 -5.821 1.00 93.06 99 ASP A CA 1
ATOM 832 C C . ASP A 1 99 ? -5.417 -4.445 -6.142 1.00 93.06 99 ASP A C 1
ATOM 834 O O . ASP A 1 99 ? -5.524 -3.572 -6.999 1.00 93.06 99 ASP A O 1
ATOM 838 N N . GLU A 1 100 ? -4.295 -4.587 -5.427 1.00 89.62 100 GLU A N 1
ATOM 839 C CA . GLU A 1 100 ? -3.113 -3.713 -5.492 1.00 89.62 100 GLU A CA 1
ATOM 840 C C . GLU A 1 100 ? -3.373 -2.220 -5.169 1.00 89.62 100 GLU A C 1
ATOM 842 O O . GLU A 1 100 ? -2.459 -1.390 -5.253 1.00 89.62 100 GLU A O 1
ATOM 847 N N . ASN A 1 101 ? -4.580 -1.854 -4.720 1.00 92.69 101 ASN A N 1
ATOM 848 C CA . ASN A 1 101 ? -4.947 -0.489 -4.361 1.00 92.69 101 ASN A CA 1
ATOM 849 C C . ASN A 1 101 ? -4.800 -0.254 -2.851 1.00 92.69 101 ASN A C 1
ATOM 851 O O . ASN A 1 101 ? -5.674 -0.563 -2.041 1.00 92.69 101 ASN A O 1
ATOM 855 N N . ARG A 1 102 ? -3.715 0.428 -2.467 1.00 95.12 102 ARG A N 1
ATOM 856 C CA . ARG A 1 102 ? -3.372 0.750 -1.065 1.00 95.12 102 ARG A CA 1
ATOM 857 C C . ARG A 1 102 ? -4.421 1.596 -0.324 1.00 95.12 102 ARG A C 1
ATOM 859 O O . ARG A 1 102 ? -4.384 1.688 0.911 1.00 95.12 102 ARG A O 1
ATOM 866 N N . LEU A 1 103 ? -5.337 2.240 -1.050 1.00 96.31 103 LEU A N 1
ATOM 867 C CA . LEU A 1 103 ? -6.420 3.048 -0.486 1.00 96.31 103 LEU A CA 1
ATOM 868 C C . LEU A 1 103 ? -7.694 2.226 -0.234 1.00 96.31 103 LEU A C 1
ATOM 870 O O . LEU A 1 103 ? -8.492 2.618 0.622 1.00 96.31 103 LEU A O 1
ATOM 874 N N . ASN A 1 104 ? -7.852 1.061 -0.871 1.00 96.94 104 ASN A N 1
ATOM 875 C CA . ASN A 1 104 ? -8.972 0.153 -0.636 1.00 96.94 104 ASN A CA 1
ATOM 876 C C . ASN A 1 104 ? -8.736 -0.705 0.621 1.00 96.94 104 ASN A C 1
ATOM 878 O O . ASN A 1 104 ? -8.236 -1.825 0.568 1.00 96.94 104 ASN A O 1
ATOM 882 N N . ASN A 1 105 ? -9.088 -0.159 1.786 1.00 97.50 105 ASN A N 1
ATOM 883 C CA . ASN A 1 105 ? -8.840 -0.784 3.090 1.00 97.50 105 ASN A CA 1
ATOM 884 C C . ASN A 1 105 ? -10.021 -1.634 3.600 1.00 97.50 105 ASN A C 1
ATOM 886 O O . ASN A 1 105 ? -10.136 -1.849 4.807 1.00 97.50 105 ASN A O 1
ATOM 890 N N . LEU A 1 106 ? -10.901 -2.106 2.710 1.00 97.31 106 LEU A N 1
ATOM 891 C CA . LEU A 1 106 ? -11.962 -3.046 3.075 1.00 97.31 106 LEU A CA 1
ATOM 892 C C . LEU A 1 106 ? -11.349 -4.354 3.585 1.00 97.31 106 LEU A C 1
ATOM 894 O O . LEU A 1 106 ? -10.459 -4.906 2.946 1.00 97.31 106 LEU A O 1
ATOM 898 N N . ALA A 1 107 ? -11.856 -4.899 4.690 1.00 97.50 107 ALA A N 1
ATOM 899 C CA . ALA A 1 107 ? -11.355 -6.154 5.254 1.00 97.50 107 ALA A CA 1
ATOM 900 C C . ALA A 1 107 ? -11.383 -7.315 4.243 1.00 97.50 107 ALA A C 1
ATOM 902 O O . ALA A 1 107 ? -10.471 -8.133 4.229 1.00 97.50 107 ALA A O 1
ATOM 903 N N . SER A 1 108 ? -12.389 -7.358 3.362 1.00 95.75 108 SER A N 1
ATOM 904 C CA . SER A 1 108 ? -12.501 -8.352 2.285 1.00 95.75 108 SER A CA 1
ATOM 905 C C . SER A 1 108 ? -11.382 -8.250 1.238 1.00 95.75 108 SER A C 1
ATOM 907 O O . SER A 1 108 ? -10.997 -9.268 0.655 1.00 95.75 108 SER A O 1
ATOM 909 N N . ASN A 1 109 ? -10.831 -7.047 1.039 1.00 96.69 109 ASN A N 1
ATOM 910 C CA . ASN A 1 109 ? -9.725 -6.759 0.126 1.00 96.69 109 ASN A CA 1
ATOM 911 C C . ASN A 1 109 ? -8.339 -7.006 0.752 1.00 96.69 109 ASN A C 1
ATOM 913 O O . ASN A 1 109 ? -7.323 -6.898 0.071 1.00 96.69 109 ASN A O 1
ATOM 917 N N . LEU A 1 110 ? -8.277 -7.331 2.045 1.00 97.19 110 LEU A N 1
ATOM 918 C CA . LEU A 1 110 ? -7.023 -7.540 2.758 1.00 97.19 110 LEU A CA 1
ATOM 919 C C . LEU A 1 110 ? -6.778 -9.022 3.031 1.00 97.19 110 LEU A C 1
ATOM 921 O O . LEU A 1 110 ? -7.701 -9.802 3.272 1.00 97.19 110 LEU A O 1
ATOM 925 N N . GLU A 1 111 ? -5.511 -9.407 3.030 1.00 96.94 111 GLU A N 1
AT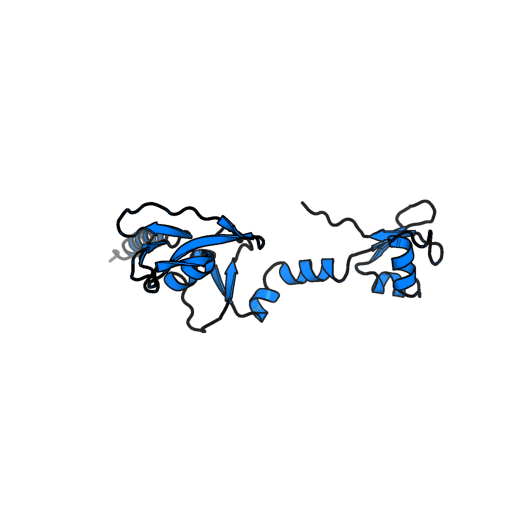OM 926 C CA . GLU A 1 111 ? -5.067 -10.746 3.409 1.00 96.94 111 GLU A CA 1
ATOM 927 C C . GLU A 1 111 ? -3.701 -10.698 4.089 1.00 96.94 111 GLU A C 1
ATOM 929 O O . GLU A 1 111 ? -2.917 -9.775 3.870 1.00 96.94 111 GLU A O 1
ATOM 934 N N . TRP A 1 112 ? -3.414 -11.689 4.931 1.00 97.88 112 TRP A N 1
ATOM 935 C CA . TRP A 1 112 ? 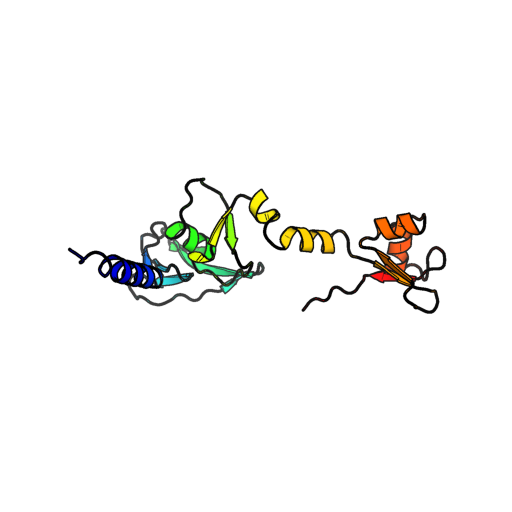-2.103 -11.817 5.552 1.00 97.88 112 TRP A CA 1
ATOM 936 C C . TRP A 1 112 ? -1.167 -12.634 4.661 1.00 97.88 112 TRP A C 1
ATOM 938 O O . TRP A 1 112 ? -1.506 -13.740 4.237 1.00 97.88 112 TRP A O 1
ATOM 948 N N . VAL A 1 113 ? 0.027 -12.105 4.413 1.00 96.12 113 VAL A N 1
ATOM 949 C CA . VAL A 1 113 ? 1.038 -12.682 3.519 1.00 96.12 113 VAL A CA 1
ATOM 950 C C . VAL A 1 113 ? 2.410 -12.718 4.189 1.00 96.12 113 VAL A C 1
ATOM 952 O O . VAL A 1 113 ? 2.721 -11.957 5.111 1.00 96.12 113 VAL A O 1
ATOM 955 N N . THR A 1 114 ? 3.248 -13.639 3.736 1.00 95.31 114 THR A N 1
ATOM 956 C CA . THR A 1 114 ? 4.691 -13.594 3.969 1.00 95.31 114 THR A CA 1
ATOM 957 C C . THR A 1 114 ? 5.334 -12.564 3.044 1.00 95.31 114 THR A C 1
ATOM 959 O O . THR A 1 114 ? 4.789 -12.226 1.996 1.00 95.31 114 THR A O 1
ATOM 962 N N . GLN A 1 115 ? 6.540 -12.114 3.388 1.00 89.56 115 GLN A N 1
ATOM 963 C CA . GLN A 1 115 ? 7.332 -11.228 2.525 1.00 89.56 115 GLN A CA 1
ATOM 964 C C . GLN A 1 115 ? 7.529 -11.796 1.117 1.00 89.56 115 GLN A C 1
ATOM 966 O O . GLN A 1 115 ? 7.420 -11.072 0.133 1.00 89.56 115 GLN A O 1
ATOM 971 N N . LYS A 1 116 ? 7.789 -13.107 1.018 1.00 88.75 116 LYS A N 1
ATOM 972 C CA . LYS A 1 116 ? 7.994 -13.790 -0.263 1.00 88.75 116 LYS A CA 1
ATOM 973 C C . LYS A 1 116 ? 6.719 -13.816 -1.105 1.00 88.75 116 LYS A C 1
ATOM 975 O O . LYS A 1 116 ? 6.786 -13.586 -2.306 1.00 88.75 116 LYS A O 1
ATOM 980 N N . GLU A 1 117 ? 5.573 -14.097 -0.490 1.00 89.88 117 GLU A N 1
ATOM 981 C CA . GLU A 1 117 ? 4.276 -14.050 -1.177 1.00 89.88 117 GLU A CA 1
ATOM 982 C C . GLU A 1 117 ? 3.968 -12.629 -1.659 1.00 89.88 117 GLU A C 1
ATOM 984 O O . GLU A 1 117 ? 3.628 -12.456 -2.821 1.00 89.88 117 GLU A O 1
ATOM 989 N N . ASN A 1 118 ? 4.169 -11.620 -0.804 1.00 86.62 118 ASN A N 1
ATOM 990 C CA . ASN A 1 118 ? 3.930 -10.214 -1.133 1.00 86.62 118 ASN A CA 1
ATOM 991 C C . ASN A 1 118 ? 4.818 -9.726 -2.289 1.00 86.62 118 ASN A C 1
ATOM 993 O O . ASN A 1 118 ? 4.344 -9.084 -3.220 1.00 86.62 118 ASN A O 1
ATOM 997 N N . ALA A 1 119 ? 6.109 -10.072 -2.261 1.00 82.88 119 ALA A N 1
ATOM 998 C CA . ALA A 1 119 ? 7.061 -9.702 -3.308 1.00 82.88 119 ALA A CA 1
ATOM 999 C C . ALA A 1 119 ? 6.700 -10.304 -4.677 1.00 82.88 119 ALA A C 1
ATOM 1001 O O . ALA A 1 119 ? 6.962 -9.688 -5.709 1.00 82.88 119 ALA A O 1
ATOM 1002 N N . ASN A 1 120 ? 6.085 -11.487 -4.676 1.00 82.94 120 ASN A N 1
ATOM 1003 C CA . ASN A 1 120 ? 5.671 -12.190 -5.886 1.00 82.94 120 ASN A CA 1
ATOM 1004 C C . ASN A 1 120 ? 4.215 -11.904 -6.288 1.00 82.94 120 ASN A C 1
ATOM 1006 O O . ASN A 1 120 ? 3.749 -12.459 -7.282 1.00 82.94 120 ASN A O 1
ATOM 1010 N N . TYR A 1 121 ? 3.486 -11.083 -5.527 1.00 82.00 121 TYR A N 1
ATOM 1011 C CA . TYR A 1 121 ? 2.065 -10.853 -5.756 1.00 82.00 121 TYR A CA 1
ATOM 1012 C C . TYR A 1 121 ? 1.816 -9.908 -6.938 1.00 82.00 121 TYR A C 1
ATOM 1014 O O . TYR A 1 121 ? 2.525 -8.913 -7.132 1.00 82.00 121 TYR A O 1
ATOM 1022 N N . GLY A 1 122 ? 0.776 -10.231 -7.710 1.00 81.56 122 GLY A N 1
ATOM 1023 C CA . GLY A 1 122 ? 0.257 -9.416 -8.804 1.00 81.56 122 GLY A CA 1
ATOM 1024 C C . GLY A 1 122 ? 1.327 -8.987 -9.809 1.00 81.56 122 GLY A C 1
ATOM 1025 O O . GLY A 1 122 ? 2.024 -9.809 -10.400 1.00 81.56 122 GLY A O 1
ATOM 1026 N N . THR A 1 123 ? 1.456 -7.681 -10.021 1.00 77.94 123 THR A N 1
ATOM 1027 C CA . THR A 1 123 ? 2.364 -7.092 -11.015 1.00 77.94 123 THR A CA 1
ATOM 1028 C C . THR A 1 123 ? 3.730 -6.712 -10.435 1.00 77.94 123 THR A C 1
ATOM 1030 O O . THR A 1 123 ? 4.532 -6.074 -11.119 1.00 77.94 123 THR A O 1
ATOM 1033 N N . GLY A 1 124 ? 4.019 -7.041 -9.169 1.00 73.38 124 GLY A N 1
ATOM 1034 C CA . GLY A 1 124 ? 5.249 -6.633 -8.476 1.00 73.38 124 GLY A CA 1
ATOM 1035 C C . GLY A 1 124 ? 6.526 -7.092 -9.184 1.00 73.38 124 GLY A C 1
ATOM 1036 O O . GLY A 1 124 ? 7.416 -6.278 -9.442 1.00 73.38 124 GLY A O 1
ATOM 1037 N N . VAL A 1 125 ? 6.573 -8.367 -9.578 1.00 77.81 125 VAL A N 1
ATOM 1038 C CA . VAL A 1 125 ? 7.711 -8.962 -10.299 1.00 77.81 125 VAL A CA 1
ATOM 1039 C C . VAL A 1 125 ? 7.921 -8.283 -11.646 1.00 77.81 125 VAL A C 1
ATOM 1041 O O . VAL A 1 125 ? 9.045 -7.913 -11.971 1.00 77.81 125 VAL A O 1
ATOM 1044 N N . GLU A 1 126 ? 6.850 -8.057 -12.411 1.00 77.31 126 GLU A N 1
ATOM 1045 C CA . GLU A 1 126 ? 6.958 -7.423 -13.727 1.00 77.31 126 GLU A CA 1
ATOM 1046 C C . GLU A 1 126 ? 7.399 -5.961 -13.612 1.00 77.31 126 GLU A C 1
ATOM 1048 O O . GLU A 1 126 ? 8.326 -5.537 -14.300 1.00 77.31 126 GLU A O 1
ATOM 1053 N N . ARG A 1 127 ? 6.823 -5.198 -12.675 1.00 75.50 127 ARG A N 1
ATOM 1054 C CA . ARG A 1 127 ? 7.240 -3.814 -12.395 1.00 75.50 127 ARG A CA 1
ATOM 1055 C C . ARG A 1 127 ? 8.710 -3.737 -11.986 1.00 75.50 127 ARG A C 1
ATOM 1057 O O . ARG A 1 127 ? 9.435 -2.858 -12.457 1.00 75.50 127 ARG A O 1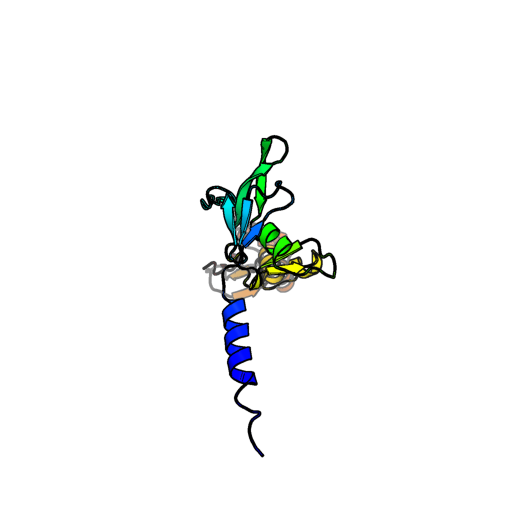
ATOM 1064 N N . GLN A 1 128 ? 9.168 -4.663 -11.143 1.00 76.88 128 GLN A N 1
ATOM 1065 C CA . GLN A 1 128 ? 10.572 -4.749 -10.748 1.00 76.88 128 GLN A CA 1
ATOM 1066 C C . GLN A 1 128 ? 11.462 -5.135 -11.936 1.00 76.88 128 GLN A C 1
ATOM 1068 O O . GLN A 1 128 ? 12.519 -4.533 -12.131 1.00 76.88 128 GLN A O 1
ATOM 1073 N N . ARG A 1 129 ? 11.020 -6.083 -12.770 1.00 77.62 129 ARG A N 1
ATOM 1074 C CA . ARG A 1 129 ? 11.732 -6.518 -13.974 1.00 77.62 129 ARG A CA 1
ATOM 1075 C C . ARG A 1 129 ? 11.906 -5.368 -14.957 1.00 77.62 129 ARG A C 1
ATOM 1077 O O . ARG A 1 129 ? 13.023 -5.140 -15.397 1.00 77.62 129 ARG A O 1
ATOM 1084 N N . VAL A 1 130 ? 10.853 -4.604 -15.239 1.00 73.50 130 VAL A N 1
ATOM 1085 C CA . VAL A 1 130 ? 10.902 -3.439 -16.140 1.00 73.50 130 VAL A CA 1
ATOM 1086 C C . VAL A 1 130 ? 11.819 -2.339 -15.597 1.00 73.50 130 VAL A C 1
ATOM 1088 O O . VAL A 1 130 ? 12.523 -1.693 -16.371 1.00 73.50 130 VAL A O 1
ATOM 1091 N N . GLN A 1 131 ? 11.876 -2.128 -14.276 1.00 72.81 131 GLN A N 1
ATOM 1092 C CA . GLN A 1 131 ? 12.831 -1.176 -13.695 1.00 72.81 131 GLN A CA 1
ATOM 1093 C C . GLN A 1 131 ? 14.287 -1.646 -13.788 1.00 72.81 131 GLN A C 1
ATOM 1095 O O . GLN A 1 131 ? 15.162 -0.838 -14.105 1.00 72.81 131 GLN A O 1
ATOM 1100 N N . LEU A 1 132 ? 14.555 -2.921 -13.494 1.00 74.81 132 LEU A N 1
ATOM 1101 C CA . LEU A 1 132 ? 15.908 -3.490 -13.499 1.00 74.81 132 LEU A CA 1
ATOM 1102 C C . LEU A 1 132 ? 16.437 -3.714 -14.920 1.00 74.81 132 LEU A C 1
ATOM 1104 O O . LEU A 1 132 ? 17.618 -3.507 -15.197 1.00 74.81 132 LEU A O 1
ATOM 1108 N N . PHE A 1 133 ? 15.553 -4.109 -15.827 1.00 83.19 133 PHE A N 1
ATOM 1109 C CA . PHE A 1 133 ? 15.830 -4.431 -17.217 1.00 83.19 133 PHE A CA 1
ATOM 1110 C C . PHE A 1 133 ? 15.023 -3.495 -18.107 1.00 83.19 133 PHE A C 1
ATOM 1112 O O . PHE A 1 133 ? 14.127 -3.922 -18.824 1.00 83.19 133 PHE A O 1
ATOM 1119 N N . LYS A 1 134 ? 15.326 -2.192 -18.030 1.00 86.62 134 LYS A N 1
ATOM 1120 C CA . LYS A 1 134 ? 14.670 -1.194 -18.881 1.00 86.62 134 LYS A CA 1
ATOM 1121 C C . LYS A 1 134 ? 14.837 -1.594 -20.349 1.00 86.62 134 LYS A C 1
ATOM 1123 O O . LYS A 1 134 ? 15.987 -1.681 -20.804 1.00 86.62 134 LYS A O 1
ATOM 1128 N N . PRO A 1 135 ? 13.737 -1.831 -21.081 1.00 91.62 135 PRO A N 1
ATOM 1129 C CA . PRO A 1 135 ? 13.827 -2.204 -22.478 1.00 91.62 135 PRO A CA 1
ATOM 1130 C C . PRO A 1 135 ? 14.453 -1.086 -23.305 1.00 91.62 135 PRO A C 1
ATOM 1132 O O . PRO A 1 135 ? 14.334 0.099 -22.980 1.00 91.62 135 PRO A O 1
ATOM 1135 N N . VAL A 1 136 ? 15.133 -1.463 -24.379 1.00 93.94 136 VAL A N 1
ATOM 1136 C CA . VAL A 1 136 ? 15.822 -0.537 -25.276 1.00 93.94 136 VAL A CA 1
ATOM 1137 C C . VAL A 1 136 ? 15.432 -0.805 -26.717 1.00 93.94 136 VAL A C 1
ATOM 1139 O O . VAL A 1 136 ? 15.177 -1.941 -27.110 1.00 93.94 136 VAL A O 1
ATOM 1142 N N . ILE A 1 137 ? 15.418 0.256 -27.510 1.00 96.00 137 ILE A N 1
ATOM 1143 C CA . ILE A 1 137 ? 15.232 0.195 -28.953 1.00 96.00 137 ILE A CA 1
ATOM 1144 C C . ILE A 1 137 ? 16.546 0.526 -29.655 1.00 96.00 137 ILE A C 1
ATOM 1146 O O . ILE A 1 137 ? 17.271 1.449 -29.266 1.00 96.00 137 ILE A O 1
ATOM 1150 N N . GLN A 1 138 ? 16.839 -0.248 -30.690 1.00 97.00 138 GLN A N 1
ATOM 1151 C CA . GLN A 1 138 ? 17.914 -0.019 -31.639 1.00 97.00 138 GLN A CA 1
ATOM 1152 C C . GLN A 1 138 ? 17.366 0.782 -32.809 1.00 97.00 138 GLN A C 1
ATOM 1154 O O . GLN A 1 138 ? 16.317 0.449 -33.364 1.00 97.00 138 GLN A O 1
ATOM 1159 N N . LEU A 1 139 ? 18.095 1.823 -33.186 1.00 96.50 139 LEU A N 1
ATOM 1160 C CA . LEU A 1 139 ? 17.730 2.725 -34.263 1.00 96.50 139 LEU A CA 1
ATOM 1161 C C . LEU A 1 139 ? 18.855 2.809 -35.297 1.00 96.50 139 LEU A C 1
ATOM 1163 O O . LEU A 1 139 ? 20.042 2.742 -34.949 1.00 96.50 139 LEU A O 1
ATOM 1167 N N . SER A 1 140 ? 18.483 3.026 -36.558 1.00 95.69 140 SER A N 1
ATOM 1168 C CA . SER A 1 140 ? 19.421 3.400 -37.614 1.00 95.69 140 SER A CA 1
ATOM 1169 C C . SER A 1 140 ? 20.044 4.764 -37.307 1.00 95.69 140 SER A C 1
ATOM 1171 O O . SER A 1 140 ? 19.574 5.519 -36.444 1.00 95.69 140 SER A O 1
ATOM 1173 N N . ILE A 1 141 ? 21.113 5.126 -38.019 1.00 93.75 141 ILE A N 1
ATOM 1174 C CA . ILE A 1 141 ? 21.703 6.463 -37.877 1.00 93.75 141 ILE A CA 1
ATOM 1175 C C . ILE A 1 141 ? 20.705 7.576 -38.249 1.00 93.75 141 ILE A C 1
ATOM 1177 O O . ILE A 1 141 ? 20.771 8.669 -37.678 1.00 93.75 141 ILE A O 1
ATOM 1181 N N . ASN A 1 142 ? 19.717 7.254 -39.089 1.00 94.81 142 ASN A N 1
ATOM 1182 C CA . ASN A 1 142 ? 18.617 8.126 -39.505 1.00 94.81 142 ASN A CA 1
ATOM 1183 C C . ASN A 1 142 ? 17.424 8.101 -38.528 1.00 94.81 142 ASN A C 1
ATOM 1185 O O . ASN A 1 142 ? 16.411 8.744 -38.775 1.00 94.81 142 ASN A O 1
ATOM 1189 N N . ASN A 1 143 ? 17.572 7.440 -37.373 1.00 91.56 143 ASN A N 1
ATOM 1190 C CA . ASN A 1 143 ? 16.555 7.259 -36.330 1.00 91.56 143 ASN A CA 1
ATOM 1191 C C . ASN A 1 143 ? 15.383 6.338 -36.710 1.00 91.56 143 ASN A C 1
ATOM 1193 O O . ASN A 1 143 ? 14.346 6.386 -36.051 1.00 91.56 143 ASN A O 1
ATOM 1197 N N . GLU A 1 144 ? 15.537 5.481 -37.715 1.00 95.25 144 GLU A N 1
ATOM 1198 C CA . GLU A 1 144 ? 14.511 4.488 -38.048 1.00 95.25 144 GLU A CA 1
ATOM 1199 C C . GLU A 1 144 ? 14.576 3.322 -37.066 1.00 95.25 144 GLU A C 1
ATOM 1201 O O . GLU A 1 144 ? 15.662 2.913 -36.651 1.00 95.25 144 GLU A O 1
ATOM 1206 N N . PHE A 1 145 ? 13.420 2.784 -36.687 1.00 96.00 145 PHE A N 1
ATOM 1207 C CA . PHE A 1 145 ? 13.350 1.627 -35.802 1.00 96.00 145 PHE A CA 1
ATOM 1208 C C . PHE A 1 145 ? 13.933 0.379 -36.472 1.00 96.00 145 PHE A C 1
ATOM 1210 O O . PHE A 1 145 ? 13.544 0.035 -37.583 1.00 96.00 145 PHE A O 1
ATOM 1217 N N . ILE A 1 146 ? 14.848 -0.303 -35.776 1.00 96.56 146 ILE A N 1
ATOM 1218 C CA . ILE A 1 146 ? 15.450 -1.563 -36.233 1.00 96.56 146 ILE A CA 1
ATOM 1219 C C . ILE A 1 146 ? 14.954 -2.730 -35.381 1.00 96.56 146 ILE A C 1
ATOM 1221 O O . ILE A 1 146 ? 14.480 -3.728 -35.915 1.00 96.56 146 ILE A O 1
ATOM 1225 N N . ALA A 1 147 ? 15.094 -2.632 -34.057 1.00 95.31 147 ALA A N 1
ATOM 1226 C CA . ALA A 1 147 ? 14.784 -3.739 -33.159 1.00 95.31 147 ALA A CA 1
ATOM 1227 C C . ALA A 1 147 ? 14.446 -3.267 -31.743 1.00 95.31 147 ALA A C 1
ATOM 1229 O O . ALA A 1 147 ? 14.922 -2.230 -31.277 1.00 95.31 147 ALA A O 1
ATOM 1230 N N . PHE A 1 148 ? 13.658 -4.079 -31.043 1.00 95.25 148 PHE A N 1
ATOM 1231 C CA . PHE A 1 148 ? 13.359 -3.938 -29.623 1.00 95.25 148 PHE A CA 1
ATOM 1232 C C . PHE A 1 148 ? 14.080 -5.034 -28.840 1.00 95.25 148 PHE A C 1
ATOM 1234 O O . PHE A 1 148 ? 14.076 -6.195 -29.246 1.00 95.25 148 PHE A O 1
ATOM 1241 N N . TYR A 1 149 ? 14.640 -4.675 -27.689 1.00 93.69 149 TYR A N 1
ATOM 1242 C CA . TYR A 1 149 ? 15.243 -5.617 -26.758 1.00 93.69 149 TYR A CA 1
ATOM 1243 C C . TYR A 1 149 ? 14.689 -5.382 -25.355 1.00 93.69 149 TYR A C 1
ATOM 1245 O O . TYR A 1 149 ? 14.675 -4.239 -24.887 1.00 93.69 149 TYR A O 1
ATOM 1253 N N . PRO A 1 150 ? 14.310 -6.440 -24.624 1.00 89.12 150 PRO A N 1
ATOM 1254 C CA . PRO A 1 150 ? 13.773 -6.304 -23.276 1.00 89.12 150 PRO A CA 1
ATOM 1255 C C . PRO A 1 150 ? 14.841 -5.878 -22.260 1.00 89.12 150 PRO A C 1
ATOM 1257 O O . PRO A 1 150 ? 14.500 -5.568 -21.128 1.00 89.12 150 PRO A O 1
ATOM 1260 N N . SER A 1 151 ? 16.131 -5.841 -22.623 1.00 91.19 151 SER A N 1
ATOM 1261 C CA . SER A 1 151 ? 17.186 -5.315 -21.756 1.00 91.19 151 SER A CA 1
ATOM 1262 C C . SER A 1 151 ? 18.426 -4.845 -22.522 1.00 91.19 151 SER A C 1
ATOM 1264 O O . SER A 1 151 ? 18.731 -5.318 -23.618 1.00 91.19 151 SER A O 1
ATOM 1266 N N . LEU A 1 152 ? 19.225 -3.985 -21.878 1.00 92.38 152 LEU A N 1
ATOM 1267 C CA . LEU A 1 152 ? 20.559 -3.595 -22.355 1.00 92.38 152 LEU A CA 1
ATOM 1268 C C . LEU A 1 152 ? 21.496 -4.788 -22.592 1.00 92.38 152 LEU A C 1
ATOM 1270 O O . LEU A 1 152 ? 22.327 -4.736 -23.495 1.00 92.38 152 LEU A O 1
ATOM 1274 N N . LYS A 1 153 ? 21.398 -5.848 -21.780 1.00 92.19 153 LYS A N 1
ATOM 1275 C CA . LYS A 1 153 ? 22.252 -7.038 -21.919 1.00 92.19 153 LYS A CA 1
ATOM 1276 C C . LYS A 1 153 ? 21.914 -7.826 -23.180 1.00 92.19 153 LYS A C 1
ATOM 1278 O O . LYS A 1 153 ? 22.820 -8.321 -23.843 1.00 92.19 153 LYS A O 1
ATOM 1283 N N . GLU A 1 154 ? 20.633 -7.938 -23.510 1.00 93.31 154 GLU A N 1
ATOM 1284 C CA . GLU A 1 154 ? 20.196 -8.624 -24.726 1.00 93.31 154 GLU A CA 1
ATOM 1285 C C . GLU A 1 154 ? 20.557 -7.837 -25.980 1.00 93.31 154 GLU A C 1
ATOM 1287 O O . GLU A 1 154 ? 21.138 -8.410 -26.898 1.00 93.31 154 GLU A O 1
ATOM 1292 N N . ALA A 1 155 ? 20.343 -6.520 -25.962 1.00 95.19 155 ALA A N 1
ATOM 1293 C CA . ALA A 1 155 ? 20.813 -5.626 -27.015 1.00 95.19 155 ALA A CA 1
ATOM 1294 C C . ALA A 1 155 ? 22.330 -5.746 -27.238 1.00 95.19 155 ALA A C 1
ATOM 1296 O O . ALA A 1 155 ? 22.807 -5.882 -28.365 1.00 95.19 155 ALA A O 1
ATOM 1297 N N . ALA A 1 156 ? 23.098 -5.755 -26.145 1.00 95.75 156 ALA A N 1
ATOM 1298 C CA . ALA A 1 156 ? 24.546 -5.892 -26.191 1.00 95.75 156 ALA A CA 1
ATOM 1299 C C . ALA A 1 156 ? 24.979 -7.240 -26.783 1.00 95.75 156 ALA A C 1
ATOM 1301 O O . ALA A 1 156 ? 25.877 -7.278 -27.620 1.00 95.75 156 ALA A O 1
ATOM 1302 N N . ARG A 1 157 ? 24.305 -8.336 -26.413 1.00 96.00 157 ARG A N 1
ATOM 1303 C CA . ARG A 1 157 ? 24.566 -9.673 -26.963 1.00 96.00 157 ARG A CA 1
ATOM 1304 C C . ARG A 1 157 ? 24.255 -9.746 -28.458 1.00 96.00 157 ARG A C 1
ATOM 1306 O O . ARG A 1 157 ? 25.067 -10.289 -29.201 1.00 96.00 157 ARG A O 1
ATOM 1313 N N . ALA A 1 158 ? 23.131 -9.177 -28.892 1.00 95.19 158 ALA A N 1
ATOM 1314 C CA . ALA A 1 158 ? 22.718 -9.172 -30.296 1.00 95.19 158 ALA A CA 1
ATOM 1315 C C . ALA A 1 158 ? 23.735 -8.451 -31.192 1.00 95.19 158 ALA A C 1
ATOM 1317 O O . ALA A 1 158 ? 24.083 -8.940 -32.263 1.00 95.19 158 ALA A O 1
ATOM 1318 N N . VAL A 1 159 ? 24.281 -7.332 -30.711 1.00 94.31 159 VAL A N 1
ATOM 1319 C CA . VAL A 1 159 ? 25.270 -6.521 -31.442 1.00 94.31 159 VAL A CA 1
ATOM 1320 C C . VAL A 1 159 ? 26.717 -6.895 -31.078 1.00 94.31 159 VAL A C 1
ATOM 1322 O O . VAL A 1 159 ? 27.664 -6.255 -31.523 1.00 94.31 159 VAL A O 1
ATOM 1325 N N . LYS A 1 160 ? 26.906 -7.963 -30.288 1.00 95.12 160 LYS A N 1
ATOM 1326 C CA . LYS A 1 160 ? 28.210 -8.477 -29.831 1.00 95.12 160 LYS A CA 1
ATOM 1327 C C . LYS A 1 160 ? 29.104 -7.390 -29.214 1.00 95.12 160 LYS A C 1
ATOM 1329 O O . LYS A 1 160 ? 30.298 -7.315 -29.486 1.00 95.12 160 LYS A O 1
ATOM 1334 N N . CYS A 1 161 ? 28.519 -6.547 -28.368 1.00 93.56 161 CYS A N 1
ATOM 1335 C CA . CYS A 1 161 ? 29.192 -5.427 -27.720 1.00 93.56 161 CYS A CA 1
ATOM 1336 C C . CYS A 1 161 ? 29.016 -5.449 -26.193 1.00 93.56 161 CYS A C 1
ATOM 1338 O O . CYS A 1 161 ? 28.316 -6.296 -25.637 1.00 93.56 161 CYS A O 1
ATOM 1340 N N . ASN A 1 162 ? 29.664 -4.520 -25.486 1.00 94.12 162 ASN A N 1
ATOM 1341 C CA . ASN A 1 162 ? 29.473 -4.359 -24.045 1.00 94.12 162 ASN A CA 1
ATOM 1342 C C . ASN A 1 162 ? 28.257 -3.457 -23.770 1.00 94.12 162 ASN A C 1
ATOM 1344 O O . ASN A 1 162 ? 28.134 -2.382 -24.359 1.00 94.12 162 ASN A O 1
ATOM 1348 N N . SER A 1 163 ? 27.397 -3.825 -22.815 1.00 93.94 163 SER A N 1
ATOM 1349 C CA . SER A 1 163 ? 26.219 -3.024 -22.441 1.00 93.94 163 SER A CA 1
ATOM 1350 C C . SER A 1 163 ? 26.557 -1.586 -22.025 1.00 93.94 163 SER A C 1
ATOM 1352 O O . SER A 1 163 ? 25.754 -0.683 -22.247 1.00 93.94 163 SER A O 1
ATOM 1354 N N . SER A 1 164 ? 27.760 -1.336 -21.490 1.00 95.19 164 SER A N 1
ATOM 1355 C CA . SER A 1 164 ? 28.275 0.011 -21.199 1.00 95.19 164 SER A CA 1
ATOM 1356 C C . SER A 1 164 ? 28.399 0.877 -22.458 1.00 95.19 164 SER A C 1
ATOM 1358 O O . SER A 1 164 ? 28.154 2.080 -22.408 1.00 95.19 164 SER A O 1
ATOM 1360 N N . GLN A 1 165 ? 28.740 0.291 -23.609 1.00 95.62 165 GLN A N 1
ATOM 1361 C CA . GLN A 1 165 ? 28.858 1.034 -24.865 1.00 95.62 165 GLN A CA 1
ATOM 1362 C C . GLN A 1 165 ? 27.492 1.528 -25.347 1.00 95.62 165 GLN A C 1
ATOM 1364 O O . GLN A 1 165 ? 27.386 2.682 -25.755 1.00 95.62 165 GLN A O 1
ATOM 1369 N N . ILE A 1 166 ? 26.451 0.699 -25.229 1.00 95.94 166 ILE A N 1
ATOM 1370 C CA . ILE A 1 166 ? 25.065 1.091 -25.521 1.00 95.94 166 ILE A CA 1
ATOM 1371 C C . ILE A 1 166 ? 24.578 2.130 -24.503 1.00 95.94 166 ILE A C 1
ATOM 1373 O O . ILE A 1 166 ? 24.020 3.158 -24.880 1.00 95.94 166 ILE A O 1
ATOM 1377 N N . TRP A 1 167 ? 24.854 1.920 -23.213 1.00 95.12 167 TRP A N 1
ATOM 1378 C CA . TRP A 1 167 ? 24.488 2.854 -22.145 1.00 95.12 167 TRP A CA 1
ATOM 1379 C C . TRP A 1 167 ? 25.068 4.260 -22.363 1.00 95.12 167 TRP A C 1
ATOM 1381 O O . TRP A 1 167 ? 24.354 5.247 -22.174 1.00 95.12 167 TRP A O 1
ATOM 1391 N N . LYS A 1 168 ? 26.326 4.359 -22.824 1.00 96.50 168 LYS A N 1
ATOM 1392 C CA . LYS A 1 168 ? 26.971 5.636 -23.182 1.00 96.50 168 LYS A CA 1
ATOM 1393 C C . LYS A 1 168 ? 26.226 6.364 -24.298 1.00 96.50 168 LYS A C 1
ATOM 1395 O O . LYS A 1 168 ? 26.190 7.589 -24.284 1.00 96.50 168 LYS A O 1
ATOM 1400 N N . VAL A 1 169 ? 25.630 5.635 -25.244 1.00 96.38 169 VAL A N 1
ATOM 1401 C CA . VAL A 1 169 ? 24.815 6.236 -26.310 1.00 96.38 169 VAL A CA 1
ATOM 1402 C C . VAL A 1 169 ? 23.504 6.771 -25.755 1.00 96.38 169 VAL A C 1
ATOM 1404 O O . VAL A 1 169 ? 23.160 7.923 -25.999 1.00 96.38 169 VAL A O 1
ATOM 1407 N N . ILE A 1 170 ? 22.812 5.970 -24.944 1.00 94.12 170 ILE A N 1
ATOM 1408 C CA . ILE A 1 170 ? 21.532 6.362 -24.339 1.00 94.12 170 ILE A CA 1
ATOM 1409 C C . ILE A 1 170 ? 21.670 7.634 -23.485 1.00 94.12 170 ILE A C 1
ATOM 1411 O O . ILE A 1 170 ? 20.783 8.479 -23.509 1.00 94.12 170 ILE A O 1
ATOM 1415 N N . HIS A 1 171 ? 22.787 7.799 -22.766 1.00 92.69 171 HIS A N 1
ATOM 1416 C CA . HIS A 1 171 ? 23.047 8.975 -21.920 1.00 92.69 171 HIS A CA 1
ATOM 1417 C C . HIS A 1 171 ? 23.790 10.104 -22.651 1.00 92.69 171 HIS A C 1
ATOM 1419 O O . HIS A 1 171 ? 24.322 11.006 -22.010 1.00 92.69 171 HIS A O 1
ATOM 1425 N N . GLY A 1 172 ? 23.881 10.050 -23.983 1.00 92.56 172 GLY A N 1
ATOM 1426 C CA . GLY A 1 172 ? 24.462 11.122 -24.795 1.00 92.56 172 GLY A CA 1
ATOM 1427 C C . GLY A 1 172 ?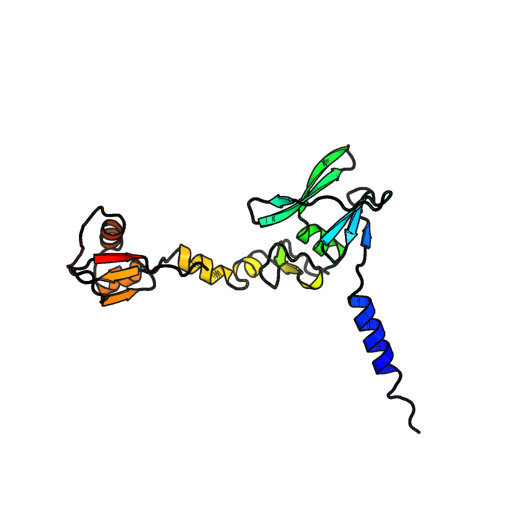 25.984 11.272 -24.699 1.00 92.56 172 GLY A C 1
ATOM 1428 O O . GLY A 1 172 ? 26.542 12.170 -25.321 1.00 92.56 172 GLY A O 1
ATOM 1429 N N . GLN A 1 173 ? 26.686 10.383 -23.989 1.00 96.19 173 GLN A N 1
ATOM 1430 C CA . GLN A 1 173 ? 28.155 10.372 -23.933 1.00 96.19 173 GLN A CA 1
ATOM 1431 C C . GLN A 1 173 ? 28.786 9.901 -25.251 1.00 96.19 173 GLN A C 1
ATOM 1433 O O . GLN A 1 173 ? 29.975 10.108 -25.493 1.00 96.19 173 GLN A O 1
ATOM 1438 N N . ARG A 1 174 ? 28.008 9.223 -26.101 1.00 94.12 174 ARG A N 1
ATOM 1439 C CA . ARG A 1 174 ? 28.374 8.834 -27.467 1.00 94.12 174 ARG A CA 1
ATOM 1440 C C . ARG A 1 174 ? 27.179 9.033 -28.393 1.00 94.12 174 ARG A C 1
ATOM 1442 O O . ARG A 1 174 ? 26.044 8.838 -27.981 1.00 94.12 174 ARG A O 1
ATOM 1449 N N . LYS A 1 175 ? 27.426 9.375 -29.660 1.00 93.69 175 LYS A N 1
ATOM 1450 C CA . LYS A 1 175 ? 26.344 9.528 -30.652 1.00 93.69 175 LYS A CA 1
ATOM 1451 C C . LYS A 1 175 ? 25.807 8.182 -31.141 1.00 93.69 175 LYS A C 1
ATOM 1453 O O . LYS A 1 175 ? 24.612 8.048 -31.379 1.00 93.69 175 LYS A O 1
ATOM 1458 N N . THR A 1 176 ? 26.692 7.198 -31.295 1.00 95.44 176 THR A N 1
ATOM 1459 C CA . THR A 1 176 ? 26.376 5.853 -31.787 1.00 95.44 176 THR A CA 1
ATOM 1460 C C . THR A 1 176 ? 27.312 4.817 -31.163 1.00 95.44 176 THR A C 1
ATOM 1462 O O . THR A 1 176 ? 28.361 5.142 -30.597 1.00 95.44 176 THR A O 1
ATOM 1465 N N . THR A 1 177 ? 26.941 3.543 -31.266 1.00 94.69 177 THR A N 1
ATOM 1466 C CA . THR A 1 177 ? 27.859 2.419 -31.067 1.00 94.69 177 THR A CA 1
ATOM 1467 C C . THR A 1 177 ? 27.535 1.331 -32.080 1.00 94.69 177 THR A C 1
ATOM 1469 O O . THR A 1 177 ? 26.362 1.052 -32.321 1.00 94.69 177 THR A O 1
ATOM 1472 N N . HIS A 1 178 ? 28.572 0.754 -32.695 1.00 92.88 178 HIS A N 1
ATOM 1473 C CA . HIS A 1 178 ? 28.439 -0.295 -33.714 1.00 92.88 178 HIS A CA 1
ATOM 1474 C C . HIS A 1 178 ? 27.516 0.099 -34.884 1.00 92.88 178 HIS A C 1
ATOM 1476 O O . HIS A 1 178 ? 26.804 -0.736 -35.419 1.00 92.88 178 HIS A O 1
ATOM 1482 N N . GLY A 1 179 ? 27.504 1.384 -35.259 1.00 93.81 179 GLY A N 1
ATOM 1483 C CA . GLY A 1 179 ? 26.660 1.903 -36.345 1.00 93.81 179 GLY A CA 1
ATOM 1484 C C . GLY A 1 179 ? 25.215 2.231 -35.952 1.00 93.81 179 GLY A C 1
ATOM 1485 O O . GLY A 1 179 ? 24.474 2.755 -36.777 1.00 93.81 179 GLY A O 1
ATOM 1486 N N . TYR A 1 180 ? 24.821 2.004 -34.695 1.00 96.25 180 TYR A N 1
ATOM 1487 C CA . TYR A 1 180 ? 23.439 2.177 -34.244 1.00 96.25 180 TYR A CA 1
ATOM 1488 C C . TYR A 1 180 ? 23.281 3.282 -33.202 1.00 96.25 180 TYR A C 1
ATOM 1490 O O . TYR A 1 180 ? 24.183 3.561 -32.398 1.00 96.25 180 TYR A O 1
ATOM 1498 N N . LYS A 1 181 ? 22.091 3.881 -33.195 1.00 96.56 181 LYS A N 1
ATOM 1499 C CA . LYS A 1 181 ? 21.580 4.725 -32.113 1.00 96.56 181 LYS A CA 1
ATOM 1500 C C . LYS A 1 181 ? 20.730 3.879 -31.169 1.00 96.56 181 LYS A C 1
ATOM 1502 O O . LYS A 1 181 ? 20.176 2.857 -31.565 1.00 96.56 181 LYS A O 1
ATOM 1507 N N . TRP A 1 182 ? 20.623 4.316 -29.919 1.00 96.38 182 TRP A N 1
ATOM 1508 C CA . TRP A 1 182 ? 19.934 3.564 -28.875 1.00 96.38 182 TRP A CA 1
ATOM 1509 C C . TRP A 1 182 ? 19.126 4.493 -27.987 1.00 96.38 182 TRP A C 1
ATOM 1511 O O . TRP A 1 182 ? 19.601 5.568 -27.621 1.00 96.38 182 TRP A O 1
ATOM 1521 N N . LYS A 1 183 ? 17.921 4.063 -27.621 1.00 94.88 183 LYS A N 1
ATOM 1522 C CA . LYS A 1 183 ? 17.055 4.752 -26.658 1.00 94.88 183 LYS A CA 1
ATOM 1523 C C . LYS A 1 183 ? 16.385 3.727 -25.751 1.00 94.88 183 LYS A C 1
ATOM 1525 O O . LYS A 1 183 ? 16.258 2.565 -26.130 1.00 94.88 183 LYS A O 1
ATOM 1530 N N . TYR A 1 184 ? 15.946 4.146 -24.569 1.00 92.69 184 TYR A N 1
ATOM 1531 C CA . TYR A 1 184 ? 14.989 3.335 -23.819 1.00 92.69 184 TYR A CA 1
ATOM 1532 C C . TYR A 1 184 ? 13.667 3.276 -24.589 1.00 92.69 184 TYR A C 1
ATOM 1534 O O . TYR A 1 184 ? 13.274 4.267 -25.205 1.00 92.69 184 TYR A O 1
ATOM 1542 N N . ALA A 1 185 ? 13.003 2.123 -24.569 1.00 88.75 185 ALA A N 1
ATOM 1543 C CA . ALA A 1 185 ? 11.618 2.049 -25.009 1.00 88.75 185 ALA A CA 1
ATOM 1544 C C . ALA A 1 185 ? 10.765 2.848 -24.016 1.00 88.75 185 ALA A C 1
ATOM 1546 O O . ALA A 1 185 ? 10.973 2.743 -22.803 1.00 88.75 185 ALA A O 1
ATOM 1547 N N . GLU A 1 186 ? 9.839 3.666 -24.509 1.00 77.25 186 GLU A N 1
ATOM 1548 C CA . GLU A 1 186 ? 8.944 4.400 -23.621 1.00 77.25 186 GLU A CA 1
ATOM 1549 C C . GLU A 1 186 ? 8.078 3.407 -22.842 1.00 77.25 186 GLU A C 1
ATOM 1551 O O . GLU A 1 186 ? 7.408 2.545 -23.413 1.00 77.25 186 GLU A O 1
ATOM 1556 N N . ALA A 1 187 ? 8.114 3.508 -21.514 1.00 58.03 187 ALA A N 1
ATOM 1557 C CA . ALA A 1 187 ? 7.114 2.859 -20.692 1.00 58.03 187 ALA A CA 1
ATOM 1558 C C . ALA A 1 187 ? 5.823 3.659 -20.872 1.00 58.03 187 ALA A C 1
ATOM 1560 O O . ALA A 1 187 ? 5.784 4.835 -20.506 1.00 58.03 187 ALA A O 1
ATOM 1561 N N . ASN A 1 188 ? 4.779 3.038 -21.425 1.00 43.16 188 ASN A N 1
ATOM 1562 C CA . ASN A 1 188 ? 3.417 3.556 -21.334 1.00 43.16 188 ASN A CA 1
ATOM 1563 C C . ASN A 1 188 ? 3.015 3.607 -19.848 1.00 43.16 188 ASN A C 1
ATOM 1565 O O . ASN A 1 188 ? 2.367 2.698 -19.341 1.00 43.16 188 ASN A O 1
ATOM 1569 N N . ASN A 1 189 ? 3.436 4.651 -19.137 1.00 33.19 189 ASN A N 1
ATOM 1570 C CA . ASN A 1 189 ? 2.922 4.995 -17.820 1.00 33.19 189 ASN A CA 1
ATOM 1571 C C . ASN A 1 189 ? 1.638 5.805 -18.039 1.00 33.19 189 ASN A C 1
ATOM 1573 O O . ASN A 1 189 ? 1.690 7.028 -18.170 1.00 33.19 189 ASN A O 1
ATOM 1577 N N . ARG A 1 190 ? 0.505 5.105 -18.117 1.00 31.98 190 ARG A N 1
ATOM 1578 C CA . ARG A 1 190 ? -0.812 5.666 -17.798 1.00 31.98 190 ARG A CA 1
ATOM 1579 C C . ARG A 1 190 ? -1.207 5.222 -16.400 1.00 31.98 190 ARG A C 1
ATOM 1581 O O . ARG A 1 190 ? -0.913 4.053 -16.069 1.00 31.98 190 ARG A O 1
#

Sequence (190 aa):
MQRTGWMIEKDAKQMNCLFLQENWKKIKQLENRYEISNYGKIRNAKTLQILKTQISNSGYLRVCLRTRKGKKRQFSIHRLVAQYFVPNPMHKPEVNHKDENRLNNLASNLEWVTQKENANYGTGVERQRVQLFKPVIQLSINNEFIAFYPSLKEAARAVKCNSSQIWKVIHGQRKTTHGYKWKYAEANNR

Radius of gyration: 26.57 Å; Cα contacts (8 Å, |Δi|>4): 285; chains: 1; bounding box: 74×46×67 Å

Foldseek 3Di:
DDDDDPPPVVVVVVVVVVVPDWDWDQDVQQVSQWIATLQLWIAGNVVRHTFDWDQDPVGATWGWDQGPVRDTDIDTSLVSSCVVQNDDPVPAPDKDQLVNHNHRSRNVRIYGDHPVCRCPHDCNVVVVQCVVFQKKFKAALVRHTDDIDSHLVRVCVVLVHDSVQLVCQQVVVDVDDSRIGMHGDDDPPD

Mean predicted aligned error: 10.97 Å

InterPro domains:
  IPR003615 HNH nuclease [PF13392] (77-119)
  IPR003615 HNH nuclease [SM00507] (71-119)
  IPR003647 Intron encoded nuclease repeat [SM00497] (133-185)
  IPR010902 NUMOD4 [PF07463] (22-66)
  IPR036388 Winged helix-like DNA-binding domain superfamily [G3DSA:1.10.10.10] (128-186)
  IPR044925 His-Me finger superfamily [SSF54060] (22-121)
  IPR054307 DNA endonuclease I-HmuI-like, NUMOD-like domain [PF22083] (147-181)

Organism: Lactobacillus gasseri (NCBI:txid1596)

pLDDT: mean 87.38, std 16.68, range [31.98, 98.31]

Nearest PDB structures (foldseek):
  1u3e-assembly1_M  TM=5.347E-01  e=6.117E-15  Okubovirus SPO1
  1e0b-assembly1_B  TM=5.114E-01  e=2.014E+00  Schizosaccharomyces pombe
  7r0w-assembly1_V  TM=5.672E-01  e=3.884E+00  Synechocystis
  7q08-assembly1_F  TM=3.206E-01  e=2.138E+00  Candida albicans SC5314
  5ndv-assembly2_S4  TM=3.002E-01  e=3.884E+00  Saccharomyces cerevisiae S288C

Secondary structure (DSSP, 8-state):
----SHHHHHHHHHHHHHTTS--EEE-GGGTTSEEEETTS-EEETTT-PBPPPEE-TTS-EEEEEE-TTS-EEEEEHHHHHHHHHS--TT--SEEEETTS-TT---GGGEEEE-HHHHHTSTTHHHHHHHHHT--EEEE-TT--EEEEESSHHHHHHHTTS-HHHHHHHHTTS-S-BTTBEEEEPPP---

Solvent-accessible surface area (backbone atoms only — not comparable to full-atom values): 10962 Å² total; per-residue (Å²): 142,92,89,76,75,75,64,60,58,54,52,50,52,52,52,57,54,61,73,72,55,86,47,74,44,64,39,65,91,38,77,44,51,31,29,39,23,42,64,42,50,41,25,35,58,86,79,63,47,73,60,77,69,44,74,42,100,87,54,37,42,28,36,77,45,64,39,84,88,69,46,75,45,80,43,53,34,54,58,56,19,33,76,77,61,40,87,57,94,80,68,48,87,39,76,45,45,78,82,73,42,60,76,57,29,33,27,90,39,42,46,65,26,45,72,69,54,57,55,61,38,87,61,45,50,57,56,49,44,48,68,78,31,47,31,29,32,39,20,39,82,87,67,45,85,72,49,80,28,70,19,50,63,55,46,15,59,76,70,73,50,57,42,66,55,53,48,34,22,56,72,65,77,30,84,53,48,97,76,27,26,49,40,69,52,82,76,88,82,125